Protein AF-A0A3B9KCU4-F1 (afdb_monomer_lite)

Secondary structure (DSSP, 8-state):
--------------THHHHHHHHHHHHTT-HHHHHHHHHHHHHHHHHHHHHH-TTS---HHHHHHHHHHHHHHHHHHHHHHHHHHHHHHTT--PPPPP--------PPP-PPPPPPPPPPPPPP--SS-HHHHHHHHHHHHHTT-HHHHHHTB-HHHHHHHHHS---TT-EEEEEEEEEE--TT-SEEEEEEEEE-TTS------EEEEEEEEEETTEEEEEEEEEEETTEEE----EEP-

Structure (mmCIF, N/CA/C/O backbone):
data_AF-A0A3B9KCU4-F1
#
_entry.id   AF-A0A3B9KCU4-F1
#
loop_
_atom_site.group_PDB
_atom_site.id
_atom_site.type_symbol
_atom_site.label_atom_id
_atom_site.label_alt_id
_atom_site.label_comp_id
_atom_site.label_asym_id
_atom_site.label_entity_id
_atom_site.label_seq_id
_atom_site.pdbx_PDB_ins_code
_atom_site.Cartn_x
_atom_site.Cartn_y
_atom_site.Cartn_z
_atom_site.occupancy
_atom_site.B_iso_or_equiv
_atom_site.auth_seq_id
_atom_site.auth_comp_id
_atom_site.auth_asym_id
_atom_site.auth_atom_id
_atom_site.pdbx_PDB_model_num
ATOM 1 N N . MET A 1 1 ? -9.823 24.324 -51.927 1.00 44.50 1 MET A N 1
ATOM 2 C CA . MET A 1 1 ? -8.388 24.247 -52.288 1.00 44.50 1 MET A CA 1
ATOM 3 C C . MET A 1 1 ? -7.611 24.812 -51.108 1.00 44.50 1 MET A C 1
ATOM 5 O O . MET A 1 1 ? -7.794 25.982 -50.834 1.00 44.50 1 MET A O 1
ATOM 9 N N . ALA A 1 2 ? -6.817 24.097 -50.319 1.00 42.91 2 ALA A N 1
ATOM 10 C CA . ALA A 1 2 ? -6.357 22.716 -50.329 1.00 42.91 2 ALA A CA 1
ATOM 11 C C . ALA A 1 2 ? -6.005 22.343 -48.870 1.00 42.91 2 ALA A C 1
ATOM 13 O O . ALA A 1 2 ? -5.354 23.137 -48.191 1.00 42.91 2 ALA A O 1
ATOM 14 N N . ASP A 1 3 ? -6.431 21.165 -48.412 1.00 41.59 3 ASP A N 1
ATOM 15 C CA . ASP A 1 3 ? -6.068 20.594 -47.110 1.00 41.59 3 ASP A CA 1
ATOM 16 C C . ASP A 1 3 ? -4.667 19.981 -47.168 1.00 41.59 3 ASP A C 1
ATOM 18 O O . ASP A 1 3 ? -4.339 19.228 -48.088 1.00 41.59 3 ASP A O 1
ATOM 22 N N . ARG A 1 4 ? -3.829 20.303 -46.180 1.00 53.22 4 ARG A N 1
ATOM 23 C CA . ARG A 1 4 ? -2.451 19.813 -46.071 1.00 53.22 4 ARG A CA 1
ATOM 24 C C . ARG A 1 4 ? -2.345 18.900 -44.845 1.00 53.22 4 ARG A C 1
ATOM 26 O O . ARG A 1 4 ? -2.084 19.356 -43.737 1.00 53.22 4 ARG A O 1
ATOM 33 N N . HIS A 1 5 ? -2.567 17.604 -45.058 1.00 47.88 5 HIS A N 1
ATOM 34 C CA . HIS A 1 5 ? -2.323 16.551 -44.071 1.00 47.88 5 HIS A CA 1
ATOM 35 C C . HIS A 1 5 ? -0.812 16.343 -43.871 1.00 47.88 5 HIS A C 1
ATOM 37 O O . HIS A 1 5 ? -0.105 15.962 -44.802 1.00 47.88 5 HIS A O 1
ATOM 43 N N . TYR A 1 6 ? -0.319 16.553 -42.648 1.00 44.09 6 TYR A N 1
ATOM 44 C CA . TYR A 1 6 ? 1.004 16.100 -42.216 1.00 44.09 6 TYR A CA 1
ATOM 45 C C . TYR A 1 6 ? 0.876 14.703 -41.604 1.00 44.09 6 TYR A C 1
ATOM 47 O O . TYR A 1 6 ? 0.330 14.537 -40.517 1.00 44.09 6 TYR A O 1
ATOM 55 N N . SER A 1 7 ? 1.379 13.701 -42.321 1.00 46.09 7 SER A N 1
ATOM 56 C CA . SER A 1 7 ? 1.507 12.326 -41.844 1.00 46.09 7 SER A CA 1
ATOM 57 C C . SER A 1 7 ? 2.930 12.125 -41.324 1.00 46.09 7 SER A C 1
ATOM 59 O O . SER A 1 7 ? 3.874 12.018 -42.106 1.00 46.09 7 SER A O 1
ATOM 61 N N . THR A 1 8 ? 3.115 12.118 -40.004 1.00 41.69 8 THR A N 1
ATOM 62 C CA . THR A 1 8 ? 4.390 11.750 -39.377 1.00 41.69 8 THR A CA 1
ATOM 63 C C . THR A 1 8 ? 4.499 10.229 -39.333 1.00 41.69 8 THR A C 1
ATOM 65 O O . THR A 1 8 ? 4.029 9.588 -38.396 1.00 41.69 8 THR A O 1
ATOM 68 N N . GLY A 1 9 ? 5.102 9.650 -40.371 1.00 39.78 9 GLY A N 1
ATOM 69 C CA . GLY A 1 9 ? 5.537 8.256 -40.370 1.00 39.78 9 GLY A CA 1
ATOM 70 C C . GLY A 1 9 ? 6.714 8.074 -39.413 1.00 39.78 9 GLY A C 1
ATOM 71 O O . GLY A 1 9 ? 7.804 8.589 -39.659 1.00 39.78 9 GLY A O 1
ATOM 72 N N . PHE A 1 10 ? 6.488 7.365 -38.309 1.00 39.91 10 PHE A N 1
ATOM 73 C CA . PHE A 1 10 ? 7.543 6.903 -37.414 1.00 39.91 10 PHE A CA 1
ATOM 74 C C . PHE A 1 10 ? 8.077 5.575 -37.962 1.00 39.91 10 PHE A C 1
ATOM 76 O O . PHE A 1 10 ? 7.439 4.531 -37.845 1.00 39.91 10 PHE A O 1
ATOM 83 N N . ASP A 1 11 ? 9.224 5.641 -38.631 1.00 39.97 11 ASP A N 1
ATOM 84 C CA . ASP A 1 11 ? 9.851 4.517 -39.322 1.00 39.97 11 ASP A CA 1
ATOM 85 C C . ASP A 1 11 ? 10.589 3.610 -38.312 1.00 39.97 11 ASP A C 1
ATOM 87 O O . ASP A 1 11 ? 11.723 3.878 -37.898 1.00 39.97 11 ASP A O 1
ATOM 91 N N . ILE A 1 12 ? 9.923 2.543 -37.851 1.00 48.59 12 ILE A N 1
ATOM 92 C CA . ILE A 1 12 ? 10.492 1.500 -36.974 1.00 48.59 12 ILE A CA 1
ATOM 93 C C . ILE A 1 12 ? 11.173 0.439 -37.850 1.00 48.59 12 ILE A C 1
ATOM 95 O O . ILE A 1 12 ? 10.788 -0.724 -37.880 1.00 48.59 12 ILE A O 1
ATOM 99 N N . SER A 1 13 ? 12.200 0.839 -38.597 1.00 42.84 13 SER A N 1
ATOM 100 C CA . SER A 1 13 ? 13.036 -0.100 -39.351 1.00 42.84 13 SER A CA 1
ATOM 101 C C . SER A 1 13 ? 14.491 0.360 -39.360 1.00 42.84 13 SER A C 1
ATOM 103 O O . SER A 1 13 ? 15.090 0.681 -40.382 1.00 42.84 13 SER A O 1
ATOM 105 N N . LYS A 1 14 ? 15.098 0.417 -38.169 1.00 45.88 14 LYS A N 1
ATOM 106 C CA . LYS A 1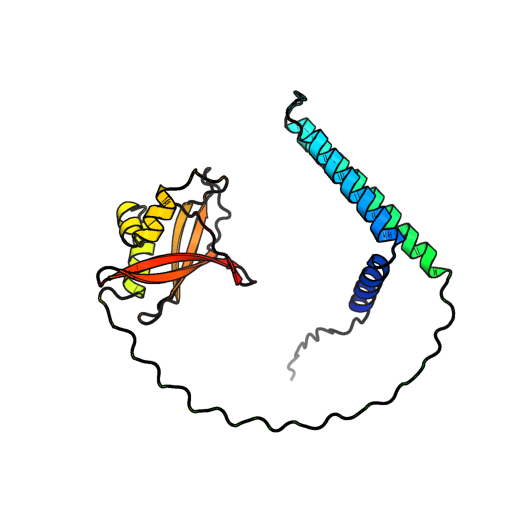 14 ? 16.562 0.405 -38.045 1.00 45.88 14 LYS A CA 1
ATOM 107 C C . LYS A 1 14 ? 17.005 -0.964 -37.521 1.00 45.88 14 LYS A C 1
ATOM 109 O O . LYS A 1 14 ? 17.026 -1.154 -36.303 1.00 45.88 14 LYS A O 1
ATOM 114 N N . PRO A 1 15 ? 17.419 -1.899 -38.397 1.00 51.44 15 PRO A N 1
ATOM 115 C CA . PRO A 1 15 ? 17.883 -3.241 -38.016 1.00 51.44 15 PRO A CA 1
ATOM 116 C C . PRO A 1 15 ? 19.220 -3.271 -37.240 1.00 51.44 15 PRO A C 1
ATOM 118 O O . PRO A 1 15 ? 19.799 -4.331 -37.043 1.00 51.44 15 PRO A O 1
ATOM 121 N N . GLY A 1 16 ? 19.729 -2.132 -36.756 1.00 50.91 16 GLY A N 1
ATOM 122 C CA . GLY A 1 16 ? 21.023 -2.054 -36.067 1.00 50.91 16 GLY A CA 1
AT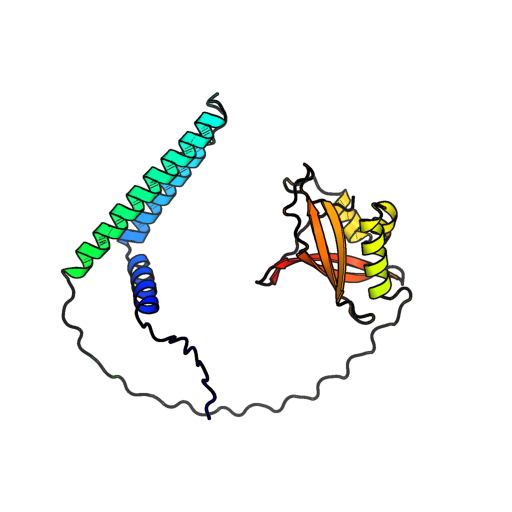OM 123 C C . GLY A 1 16 ? 20.999 -2.360 -34.564 1.00 50.91 16 GLY A C 1
ATOM 124 O O . GLY A 1 16 ? 22.029 -2.733 -34.010 1.00 50.91 16 GLY A O 1
ATOM 125 N N . LYS A 1 17 ? 19.855 -2.217 -33.874 1.00 54.12 17 LYS A N 1
ATOM 126 C CA . LYS A 1 17 ? 19.811 -2.379 -32.403 1.00 54.12 17 LYS A CA 1
ATOM 127 C C . LYS A 1 17 ? 19.798 -3.840 -31.946 1.00 54.12 17 LYS A C 1
ATOM 129 O O . LYS A 1 17 ? 20.449 -4.164 -30.960 1.00 54.12 17 LYS A O 1
ATOM 134 N N . TRP A 1 18 ? 19.118 -4.720 -32.678 1.00 54.62 18 TRP A N 1
ATOM 135 C CA . TRP A 1 18 ? 19.026 -6.142 -32.327 1.00 54.62 18 TRP A CA 1
ATOM 136 C C . TRP A 1 18 ? 20.341 -6.893 -32.558 1.00 54.62 18 TRP A C 1
ATOM 138 O O . TRP A 1 18 ? 20.702 -7.755 -31.763 1.00 54.62 18 TRP A O 1
ATOM 148 N N . VAL A 1 19 ? 21.107 -6.500 -33.581 1.00 60.22 19 VAL A N 1
ATOM 149 C CA . VAL A 1 19 ? 22.430 -7.079 -33.864 1.00 60.22 19 VAL A CA 1
ATOM 150 C C . VAL A 1 19 ? 23.424 -6.760 -32.744 1.00 60.22 19 VAL A C 1
ATOM 152 O O . VAL A 1 19 ? 24.177 -7.634 -32.328 1.00 60.22 19 VAL A O 1
ATOM 155 N N . LEU A 1 20 ? 23.387 -5.541 -32.194 1.00 57.53 20 LEU A N 1
ATOM 156 C CA . LEU A 1 20 ? 24.284 -5.140 -31.108 1.00 57.53 20 LEU A CA 1
ATOM 157 C C . LEU A 1 20 ? 24.018 -5.929 -29.816 1.00 57.53 20 LEU A C 1
ATOM 159 O O . LEU A 1 20 ? 24.956 -6.397 -29.180 1.00 57.53 20 LEU A O 1
ATOM 163 N N . VAL A 1 21 ? 2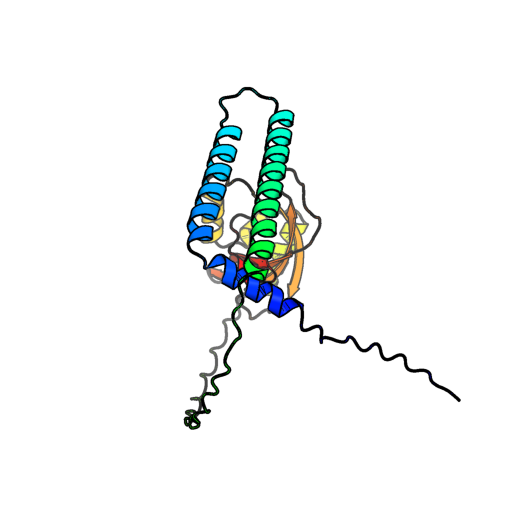2.744 -6.105 -29.446 1.00 67.38 21 VAL A N 1
ATOM 164 C CA . VAL A 1 21 ? 22.361 -6.859 -28.239 1.00 67.38 21 VAL A CA 1
ATOM 165 C C . VAL A 1 21 ? 22.775 -8.324 -28.360 1.00 67.38 21 VAL A C 1
ATOM 167 O O . VAL A 1 21 ? 23.300 -8.886 -27.403 1.00 67.38 21 VAL A O 1
ATOM 170 N N . ASN A 1 22 ? 22.616 -8.918 -29.545 1.00 64.88 22 ASN A N 1
ATOM 171 C CA . ASN A 1 22 ? 22.971 -10.317 -29.765 1.00 64.88 22 ASN A CA 1
ATOM 172 C C . ASN A 1 22 ? 24.492 -10.548 -29.712 1.00 64.88 22 ASN A C 1
ATOM 174 O O . ASN A 1 22 ? 24.944 -11.516 -29.114 1.00 64.88 22 ASN A O 1
ATOM 178 N N . ILE A 1 23 ? 25.295 -9.617 -30.245 1.00 62.50 23 ILE A N 1
ATOM 179 C CA . ILE A 1 23 ? 26.767 -9.680 -30.162 1.00 62.50 23 ILE A CA 1
ATOM 180 C C . ILE A 1 23 ? 27.250 -9.578 -28.707 1.00 62.50 23 ILE A C 1
ATOM 182 O O . ILE A 1 23 ? 28.178 -10.282 -28.315 1.00 62.50 23 ILE A O 1
ATOM 186 N N . ILE A 1 24 ? 26.612 -8.737 -27.887 1.00 58.50 24 ILE A N 1
ATOM 187 C CA . ILE A 1 24 ? 26.953 -8.605 -26.462 1.00 58.50 24 ILE A CA 1
ATOM 188 C C . ILE A 1 24 ? 26.614 -9.895 -25.705 1.00 58.50 24 ILE A C 1
ATOM 190 O O . ILE A 1 24 ? 27.411 -10.350 -24.885 1.00 58.50 24 ILE A O 1
ATOM 194 N N . LEU A 1 25 ? 25.457 -10.497 -25.994 1.00 64.69 25 LEU A N 1
ATOM 195 C CA . LEU A 1 25 ? 25.015 -11.729 -25.342 1.00 64.69 25 LEU A CA 1
ATOM 196 C C . LEU A 1 25 ? 25.920 -12.922 -25.689 1.00 64.69 25 LEU A C 1
ATOM 198 O O . LEU A 1 25 ? 26.262 -13.708 -24.808 1.00 64.69 25 LEU A O 1
ATOM 202 N N . GLU A 1 26 ? 26.358 -13.021 -26.947 1.00 62.81 26 GLU A N 1
ATOM 203 C CA . GLU A 1 26 ? 27.266 -14.081 -27.398 1.00 62.81 26 GLU A CA 1
ATOM 204 C C . GLU A 1 26 ? 28.673 -13.909 -26.799 1.00 62.81 26 GLU A C 1
ATOM 206 O O . GLU A 1 26 ? 29.292 -14.877 -26.363 1.00 62.81 26 GLU A O 1
ATOM 211 N N . SER A 1 27 ? 29.154 -12.665 -26.680 1.00 55.62 27 SER A N 1
ATOM 212 C CA . SER A 1 27 ? 30.468 -12.363 -26.097 1.00 55.62 27 SER A CA 1
ATOM 213 C C . SER A 1 27 ? 30.536 -12.631 -24.584 1.00 55.62 27 SER A C 1
ATOM 215 O O . SER A 1 27 ? 31.616 -12.882 -24.056 1.00 55.62 27 SER A O 1
ATOM 217 N N . LEU A 1 28 ? 29.394 -12.619 -23.885 1.00 58.47 28 LEU A N 1
ATOM 218 C CA . LEU A 1 28 ? 29.280 -12.973 -22.461 1.00 58.47 28 LEU A CA 1
ATOM 219 C C . LEU A 1 28 ? 29.357 -14.486 -22.204 1.00 58.47 28 LEU A C 1
ATOM 221 O O . LEU A 1 28 ? 29.526 -14.911 -21.058 1.00 58.47 28 LEU A O 1
ATOM 225 N N . ARG A 1 29 ? 29.229 -15.304 -23.254 1.00 63.28 29 ARG A N 1
ATOM 226 C CA . ARG A 1 29 ? 29.293 -16.767 -23.169 1.00 63.28 29 ARG A CA 1
ATOM 227 C C . ARG A 1 29 ? 30.723 -17.309 -23.249 1.00 63.28 29 ARG A C 1
ATOM 229 O O . ARG A 1 29 ? 30.934 -18.494 -22.998 1.00 63.28 29 ARG A O 1
ATOM 236 N N . ASP A 1 30 ? 31.692 -16.457 -23.575 1.00 67.19 30 ASP A N 1
ATOM 237 C CA . ASP A 1 30 ? 33.093 -16.843 -23.701 1.00 67.19 30 ASP A CA 1
ATOM 238 C C . ASP A 1 30 ? 33.690 -17.168 -22.310 1.00 67.19 30 ASP A C 1
ATOM 240 O O . ASP A 1 30 ? 33.613 -16.335 -21.396 1.00 67.19 30 ASP A O 1
ATOM 244 N N . PRO A 1 31 ? 34.289 -18.355 -22.094 1.00 67.19 31 PRO A N 1
ATOM 245 C CA . PRO A 1 31 ? 34.840 -18.757 -20.793 1.00 67.19 31 PRO A CA 1
ATOM 246 C C . PRO A 1 31 ? 35.904 -17.789 -20.253 1.00 67.19 31 PRO A C 1
ATOM 248 O O . PRO A 1 31 ? 36.052 -17.643 -19.038 1.00 67.19 31 PRO A O 1
ATOM 251 N N . ILE A 1 32 ? 36.603 -17.069 -21.136 1.00 67.88 32 ILE A N 1
ATOM 252 C CA . ILE A 1 32 ? 37.584 -16.040 -20.760 1.00 67.88 32 ILE A CA 1
ATOM 253 C C . ILE A 1 32 ? 36.896 -14.865 -20.040 1.00 67.88 32 ILE A C 1
ATOM 255 O O . ILE A 1 32 ? 37.421 -14.344 -19.052 1.00 67.88 32 ILE A O 1
ATOM 259 N N . TRP A 1 33 ? 35.688 -14.489 -20.473 1.00 62.75 33 TRP A N 1
ATOM 260 C CA . TRP A 1 33 ? 34.892 -13.426 -19.854 1.00 62.75 33 TRP A CA 1
ATOM 261 C C . TRP A 1 33 ? 34.222 -13.858 -18.553 1.00 62.75 33 TRP A C 1
ATOM 263 O O . TRP A 1 33 ? 34.099 -13.040 -17.641 1.00 62.75 33 TRP A O 1
ATOM 273 N N . GLN A 1 34 ? 33.852 -15.132 -18.415 1.00 64.50 34 GLN A N 1
ATOM 274 C CA . GLN A 1 34 ? 33.302 -15.651 -17.159 1.00 64.50 34 GLN A CA 1
ATOM 275 C C . GLN A 1 34 ? 34.334 -15.608 -16.026 1.00 64.50 34 GLN A C 1
ATOM 277 O O . GLN A 1 34 ? 34.018 -15.181 -14.914 1.00 64.50 34 GLN A O 1
ATOM 282 N N . VAL A 1 35 ? 35.586 -15.976 -16.317 1.00 72.38 35 VAL A N 1
ATOM 283 C CA . VAL A 1 35 ? 36.667 -15.956 -15.322 1.00 72.38 35 VAL A CA 1
ATOM 284 C C . VAL A 1 35 ? 37.159 -14.526 -15.074 1.00 72.38 35 VAL A C 1
ATOM 286 O O . VAL A 1 35 ? 37.236 -14.096 -13.924 1.00 72.38 35 VAL A O 1
ATOM 289 N N . GLY A 1 36 ? 37.433 -13.751 -16.130 1.00 70.88 36 GLY A N 1
ATOM 290 C CA . GLY A 1 36 ? 37.927 -12.374 -16.002 1.00 70.88 36 GLY A CA 1
ATOM 291 C C . GLY A 1 36 ? 36.899 -11.410 -15.401 1.00 70.88 36 GLY A C 1
ATOM 292 O O . GLY A 1 36 ? 37.218 -10.638 -14.496 1.00 70.88 36 GLY A O 1
ATOM 293 N N . GLY A 1 37 ? 35.644 -11.493 -15.850 1.00 70.12 37 GLY A N 1
ATOM 294 C CA . GLY A 1 37 ? 34.533 -10.708 -15.313 1.00 70.12 37 GLY A CA 1
ATOM 295 C C . GLY A 1 37 ? 34.206 -11.082 -13.868 1.00 70.12 37 GLY A C 1
ATOM 296 O O . GLY A 1 37 ? 33.985 -10.194 -13.045 1.00 70.12 37 GLY A O 1
ATOM 297 N N . GLY A 1 38 ? 34.262 -12.377 -13.535 1.00 73.38 38 GLY A N 1
ATOM 298 C CA . GLY A 1 38 ? 34.089 -12.866 -12.169 1.00 73.38 38 GLY A CA 1
ATOM 299 C C . GLY A 1 38 ? 35.150 -12.320 -11.212 1.00 73.38 38 GLY A C 1
ATOM 300 O O . GLY A 1 38 ? 34.805 -11.774 -10.165 1.00 73.38 38 GLY A O 1
ATOM 301 N N . ILE A 1 39 ? 36.432 -12.384 -11.589 1.00 74.69 39 ILE A N 1
ATOM 302 C CA . ILE A 1 39 ? 37.540 -11.857 -10.774 1.00 74.69 39 ILE A CA 1
ATOM 303 C C . ILE A 1 39 ? 37.414 -10.339 -10.587 1.00 74.69 39 ILE A C 1
ATOM 305 O O . ILE A 1 39 ? 37.586 -9.843 -9.473 1.00 74.69 39 ILE A O 1
ATOM 309 N N . LEU A 1 40 ? 37.065 -9.594 -11.642 1.00 75.31 40 LEU A N 1
ATOM 310 C CA . LEU A 1 40 ? 36.898 -8.140 -11.569 1.00 75.31 40 LEU A CA 1
ATOM 311 C C . LEU A 1 40 ? 35.714 -7.739 -10.671 1.00 75.31 40 LEU A C 1
ATOM 313 O O . LEU A 1 40 ? 35.833 -6.821 -9.853 1.00 75.31 40 LEU A O 1
ATOM 317 N N . ALA A 1 41 ? 34.586 -8.446 -10.780 1.00 74.25 41 ALA A N 1
ATOM 318 C CA . ALA A 1 41 ? 33.421 -8.237 -9.925 1.00 74.25 41 ALA A CA 1
ATOM 319 C C . ALA A 1 41 ? 33.742 -8.549 -8.455 1.00 74.25 41 ALA A C 1
ATOM 321 O O . ALA A 1 41 ? 33.412 -7.759 -7.568 1.00 74.25 41 ALA A O 1
ATOM 322 N N . LEU A 1 42 ? 34.450 -9.654 -8.201 1.00 73.81 42 LEU A N 1
ATOM 323 C CA . LEU A 1 42 ? 34.841 -10.073 -6.857 1.00 73.81 42 LEU A CA 1
ATOM 324 C C . LEU A 1 42 ? 35.823 -9.078 -6.221 1.00 73.81 42 LEU A C 1
ATOM 326 O O . LEU A 1 42 ? 35.626 -8.668 -5.079 1.00 73.81 42 LEU A O 1
ATOM 330 N N . ALA A 1 43 ? 36.825 -8.615 -6.973 1.00 75.50 43 ALA A N 1
ATOM 331 C CA . ALA A 1 43 ? 37.768 -7.594 -6.519 1.00 75.50 43 ALA A CA 1
ATOM 332 C C . ALA A 1 43 ? 37.061 -6.268 -6.186 1.00 75.50 43 ALA A C 1
ATOM 334 O O . ALA A 1 43 ? 37.343 -5.651 -5.158 1.00 75.50 43 ALA A O 1
ATOM 335 N N . THR A 1 44 ? 36.089 -5.860 -7.009 1.00 75.88 44 THR A N 1
ATOM 336 C CA . THR A 1 44 ? 35.283 -4.652 -6.768 1.00 75.88 44 THR A CA 1
ATOM 337 C C . THR A 1 44 ? 34.432 -4.792 -5.503 1.00 75.88 44 THR A C 1
ATOM 339 O O . THR A 1 44 ? 34.362 -3.862 -4.699 1.00 75.88 44 THR A O 1
ATOM 342 N N . LEU A 1 45 ? 33.821 -5.962 -5.288 1.00 75.12 45 LEU A N 1
ATOM 343 C CA . LEU A 1 45 ? 33.011 -6.252 -4.105 1.00 75.12 45 LEU A CA 1
ATOM 344 C C . LEU A 1 45 ? 33.851 -6.243 -2.822 1.00 75.12 45 LEU A C 1
ATOM 346 O O . LEU A 1 45 ? 33.479 -5.580 -1.855 1.00 75.12 45 LEU A O 1
ATOM 350 N N . VAL A 1 46 ? 35.004 -6.919 -2.822 1.00 75.31 46 VAL A N 1
ATOM 351 C CA . VAL A 1 46 ? 35.937 -6.941 -1.681 1.00 75.31 46 VAL A CA 1
ATOM 352 C C . VAL A 1 46 ? 36.405 -5.527 -1.339 1.00 75.31 46 VAL A C 1
ATOM 354 O O . VAL A 1 46 ? 36.430 -5.144 -0.171 1.00 75.31 46 VAL A O 1
ATOM 357 N N . LEU A 1 47 ? 36.701 -4.710 -2.349 1.00 69.44 47 LEU A N 1
ATOM 358 C CA . LEU A 1 47 ? 37.156 -3.337 -2.154 1.00 69.44 47 LEU A CA 1
ATOM 359 C C . LEU A 1 47 ? 36.036 -2.410 -1.644 1.00 69.44 47 LEU A C 1
ATOM 361 O O . LEU A 1 47 ? 36.281 -1.555 -0.792 1.00 69.44 47 LEU A O 1
ATOM 365 N N . LEU A 1 48 ? 34.792 -2.611 -2.093 1.00 71.25 48 LEU A N 1
ATOM 366 C CA . LEU A 1 48 ? 33.609 -1.928 -1.552 1.00 71.25 48 LEU A CA 1
ATOM 367 C C . LEU A 1 48 ? 33.351 -2.293 -0.084 1.00 71.25 48 LEU A C 1
ATOM 369 O O . LEU A 1 48 ? 33.015 -1.410 0.709 1.00 71.25 48 LEU A O 1
ATOM 373 N N . LEU A 1 49 ? 33.522 -3.566 0.283 1.00 71.50 49 LEU A N 1
ATOM 374 C CA . LEU A 1 49 ? 33.392 -4.034 1.664 1.00 71.50 49 LEU A CA 1
ATOM 375 C C . LEU A 1 49 ? 34.505 -3.463 2.552 1.00 71.50 49 LEU A C 1
ATOM 377 O O . LEU A 1 49 ? 34.211 -2.952 3.631 1.00 71.50 49 LEU A O 1
ATOM 381 N N . ALA A 1 50 ? 35.752 -3.442 2.072 1.00 65.88 50 ALA A N 1
ATOM 382 C CA . ALA A 1 50 ? 36.881 -2.845 2.786 1.00 65.88 50 ALA A CA 1
ATOM 383 C C . ALA A 1 50 ? 36.683 -1.338 3.040 1.00 65.88 50 ALA A C 1
ATOM 385 O O . ALA A 1 50 ? 36.920 -0.858 4.146 1.00 65.88 50 ALA A O 1
ATOM 386 N N . LEU A 1 51 ? 36.167 -0.589 2.056 1.00 61.53 51 LEU A N 1
ATOM 387 C CA . LEU A 1 51 ? 35.840 0.837 2.211 1.00 61.53 51 LEU A CA 1
ATOM 388 C C . LEU A 1 51 ? 34.675 1.107 3.169 1.00 61.53 51 LEU A C 1
ATOM 390 O O . LEU A 1 51 ? 34.597 2.185 3.766 1.00 61.53 51 LEU A O 1
ATOM 394 N N . ARG A 1 52 ? 33.732 0.165 3.265 1.00 64.75 52 ARG A N 1
ATOM 395 C CA . ARG A 1 52 ? 32.602 0.244 4.195 1.00 64.75 52 ARG A CA 1
ATOM 396 C C . ARG A 1 52 ? 32.945 -0.252 5.592 1.00 64.75 52 ARG A C 1
ATOM 398 O O . ARG A 1 52 ? 32.121 -0.050 6.483 1.00 64.75 52 ARG A O 1
ATOM 405 N N . SER A 1 53 ? 34.131 -0.827 5.800 1.00 65.75 53 SER A N 1
ATOM 406 C CA . SER A 1 53 ? 34.557 -1.236 7.132 1.00 65.75 53 SER A CA 1
ATOM 407 C C . SER A 1 53 ? 34.555 -0.018 8.077 1.00 65.75 53 SER A C 1
ATOM 409 O O . SER A 1 53 ? 35.148 1.026 7.764 1.00 65.75 53 SER A O 1
ATOM 411 N N . PRO A 1 54 ? 33.837 -0.092 9.209 1.00 54.19 54 PRO A N 1
ATOM 412 C CA . PRO A 1 54 ? 33.668 1.024 10.136 1.00 54.19 54 PRO A CA 1
ATOM 413 C C . PRO A 1 54 ? 34.949 1.383 10.903 1.00 54.19 54 PRO A C 1
ATOM 415 O O . PRO A 1 54 ? 34.986 2.433 11.538 1.00 54.19 54 PRO A O 1
ATOM 418 N N . GLU A 1 55 ? 36.007 0.576 10.803 1.00 56.34 55 GLU A N 1
ATOM 419 C CA . GLU A 1 55 ? 37.214 0.705 11.632 1.00 56.34 55 GLU A CA 1
ATOM 420 C C . GLU A 1 55 ? 38.144 1.860 11.245 1.00 56.34 55 GLU A C 1
ATOM 422 O O . GLU A 1 55 ? 38.995 2.266 12.032 1.00 56.34 55 GLU A O 1
ATOM 427 N N . VAL A 1 56 ? 37.968 2.458 10.065 1.00 58.69 56 VAL A N 1
ATOM 428 C CA . VAL A 1 56 ? 38.762 3.624 9.668 1.00 58.69 56 VAL A CA 1
ATOM 429 C C . VAL A 1 56 ? 37.937 4.879 9.946 1.00 58.69 56 VAL A C 1
ATOM 431 O O . VAL A 1 56 ? 36.937 5.143 9.262 1.00 58.69 56 VAL A O 1
ATOM 434 N N . GLY A 1 57 ? 38.344 5.641 10.966 1.00 65.25 57 GLY A N 1
ATOM 435 C CA . GLY A 1 57 ? 37.750 6.906 11.428 1.00 65.25 57 GLY A CA 1
ATOM 436 C C . GLY A 1 57 ? 37.862 8.054 10.418 1.00 65.25 57 GLY A C 1
ATOM 437 O O . GLY A 1 57 ? 38.360 9.133 10.721 1.00 65.25 57 GLY A O 1
ATOM 438 N N . VAL A 1 58 ? 37.440 7.817 9.179 1.00 71.81 58 VAL A N 1
ATOM 439 C CA . VAL A 1 58 ? 37.463 8.778 8.081 1.00 71.81 58 VAL A CA 1
ATOM 440 C C . VAL A 1 58 ? 36.114 9.485 8.001 1.00 71.81 58 VAL A C 1
ATOM 442 O O . VAL A 1 58 ? 35.065 8.846 8.108 1.00 71.81 58 VAL A O 1
ATOM 445 N N . SER A 1 59 ? 36.130 10.797 7.756 1.00 81.06 59 SER A N 1
ATOM 446 C CA . SER A 1 59 ? 34.914 11.592 7.583 1.00 81.06 59 SER A CA 1
ATOM 447 C C . SER A 1 59 ? 33.996 11.025 6.488 1.00 81.06 59 SER A C 1
ATOM 449 O O . SER A 1 59 ? 34.447 10.555 5.437 1.00 81.06 59 SER A O 1
ATOM 451 N N . VAL A 1 60 ? 32.680 11.107 6.721 1.00 78.50 60 VAL A N 1
ATOM 452 C CA . VAL A 1 60 ? 31.621 10.594 5.826 1.00 78.50 60 VAL A CA 1
ATOM 453 C C . VAL A 1 60 ? 31.780 11.117 4.392 1.00 78.50 60 VAL A C 1
ATOM 455 O O . VAL A 1 60 ? 31.583 10.382 3.423 1.00 78.50 60 VAL A O 1
ATOM 458 N N . TYR A 1 61 ? 32.215 12.371 4.247 1.00 77.62 61 TYR A N 1
ATOM 459 C CA . TYR A 1 61 ? 32.476 12.994 2.952 1.00 77.62 61 TYR A CA 1
ATOM 460 C C . TYR A 1 61 ? 33.596 12.290 2.169 1.00 77.62 61 TYR A C 1
ATOM 462 O O . TYR A 1 61 ? 33.425 11.967 0.993 1.00 77.62 61 TYR A O 1
ATOM 470 N N . ARG A 1 62 ? 34.724 11.986 2.824 1.00 73.88 62 ARG A N 1
ATOM 471 C CA . ARG A 1 62 ? 35.871 11.329 2.184 1.00 73.88 62 ARG A CA 1
ATOM 472 C C . ARG A 1 62 ? 35.561 9.860 1.853 1.00 73.88 62 ARG A C 1
ATOM 474 O O . ARG A 1 62 ? 35.997 9.390 0.805 1.00 73.88 62 ARG A O 1
ATOM 481 N N . LYS A 1 63 ? 34.721 9.175 2.648 1.00 74.75 63 LYS A N 1
ATOM 482 C CA . LYS A 1 63 ? 34.185 7.839 2.303 1.00 74.75 63 LYS A CA 1
ATOM 483 C C . LYS A 1 63 ? 33.339 7.885 1.025 1.00 74.75 63 LYS A C 1
ATOM 485 O O . LYS A 1 63 ? 33.576 7.107 0.105 1.00 74.75 63 LYS A O 1
ATOM 490 N N . ARG A 1 64 ? 32.419 8.853 0.914 1.00 79.38 64 ARG A N 1
ATOM 491 C CA . ARG A 1 64 ? 31.559 9.026 -0.274 1.00 79.38 64 ARG A CA 1
ATOM 492 C C . ARG A 1 64 ? 32.361 9.355 -1.536 1.00 79.38 64 ARG A C 1
ATOM 494 O O . ARG A 1 64 ? 32.065 8.820 -2.603 1.00 79.38 64 ARG A O 1
ATOM 501 N N . LEU A 1 65 ? 33.370 10.220 -1.415 1.00 81.69 65 LEU A N 1
ATOM 502 C CA . LEU A 1 65 ? 34.260 10.573 -2.522 1.00 81.69 65 LEU A CA 1
ATOM 503 C C . LEU A 1 65 ? 35.107 9.370 -2.968 1.00 81.69 65 LEU A C 1
ATOM 505 O O . LEU A 1 65 ? 35.202 9.114 -4.165 1.00 81.69 65 LEU A O 1
ATOM 509 N N . GLY A 1 66 ? 35.636 8.591 -2.019 1.00 78.31 66 GLY A N 1
ATOM 510 C CA . GLY A 1 66 ? 36.403 7.374 -2.297 1.00 78.31 66 GLY A CA 1
ATOM 511 C C . GLY A 1 66 ? 35.589 6.324 -3.050 1.00 78.31 66 GLY A C 1
ATOM 512 O O . GLY A 1 66 ? 36.049 5.795 -4.057 1.00 78.31 66 GLY A O 1
ATOM 513 N N . THR A 1 67 ? 34.341 6.085 -2.631 1.00 78.06 67 THR A N 1
ATOM 514 C CA . THR A 1 67 ? 33.433 5.159 -3.327 1.00 78.06 67 THR A CA 1
ATOM 515 C C . THR A 1 67 ? 33.147 5.609 -4.758 1.00 78.06 67 THR A C 1
ATOM 517 O O . THR A 1 67 ? 33.185 4.794 -5.676 1.00 78.06 67 THR A O 1
ATOM 520 N N . ARG A 1 68 ? 32.889 6.906 -4.972 1.00 78.00 68 ARG A N 1
ATOM 521 C CA . ARG A 1 68 ? 32.646 7.449 -6.319 1.00 78.00 68 ARG A CA 1
ATOM 522 C C . ARG A 1 68 ? 33.874 7.332 -7.216 1.00 78.00 68 ARG A C 1
ATOM 524 O O . ARG A 1 68 ? 33.732 6.951 -8.372 1.00 78.00 68 ARG A O 1
ATOM 531 N N . PHE A 1 69 ? 35.058 7.628 -6.682 1.00 77.56 69 PHE A N 1
ATOM 532 C CA . PHE A 1 69 ? 36.309 7.501 -7.422 1.00 77.56 69 PHE A CA 1
ATOM 533 C C . PHE A 1 69 ? 36.566 6.047 -7.835 1.00 77.56 69 PHE A C 1
ATOM 535 O O . PHE A 1 69 ? 36.842 5.777 -8.999 1.00 77.56 69 PHE A O 1
ATOM 542 N N . LEU A 1 70 ? 36.383 5.099 -6.912 1.00 77.00 70 LEU A N 1
ATOM 543 C CA . LEU A 1 70 ? 36.585 3.676 -7.180 1.00 77.00 70 LEU A CA 1
ATOM 544 C C . LEU A 1 70 ? 35.592 3.093 -8.184 1.00 77.00 70 LEU A C 1
ATOM 546 O O . LEU A 1 70 ? 36.001 2.351 -9.073 1.00 77.00 70 LEU A O 1
ATOM 550 N N . LEU A 1 71 ? 34.317 3.480 -8.103 1.00 77.75 71 LEU A N 1
ATOM 551 C CA . LEU A 1 71 ? 33.332 3.125 -9.126 1.00 77.75 71 LEU A CA 1
ATOM 552 C C . LEU A 1 71 ? 33.711 3.698 -10.496 1.00 77.75 71 LEU A C 1
ATOM 554 O O . LEU A 1 71 ? 33.603 2.996 -11.497 1.00 77.75 71 LEU A O 1
ATOM 558 N N . GLY A 1 72 ? 34.192 4.944 -10.543 1.00 80.44 72 GLY A N 1
ATOM 559 C CA . GLY A 1 72 ? 34.650 5.575 -11.780 1.00 80.44 72 GLY A CA 1
ATOM 560 C C . GLY A 1 72 ? 35.837 4.844 -12.412 1.00 80.44 72 GLY A C 1
ATOM 561 O O . GLY A 1 72 ? 35.810 4.545 -13.606 1.00 80.44 72 GLY A O 1
ATOM 562 N N . VAL A 1 73 ? 36.851 4.499 -11.614 1.00 80.31 73 VAL A N 1
ATOM 563 C CA . VAL A 1 73 ? 38.021 3.736 -12.081 1.00 80.31 73 VAL A CA 1
ATOM 564 C C . VAL A 1 73 ? 37.611 2.338 -12.552 1.00 80.31 73 VAL A C 1
ATOM 566 O O . VAL A 1 73 ? 38.006 1.932 -13.644 1.00 80.31 73 VAL A O 1
ATOM 569 N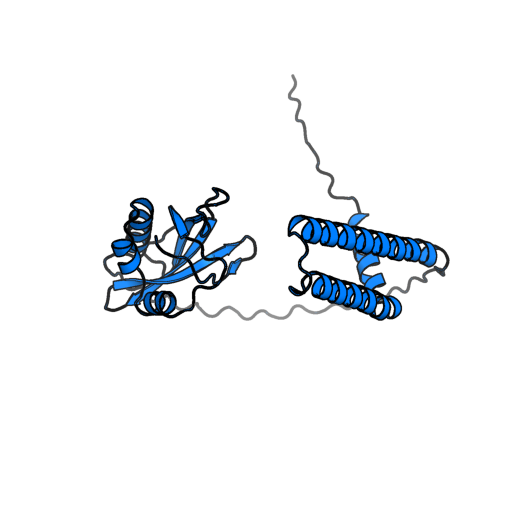 N . GLY A 1 74 ? 36.773 1.632 -11.786 1.00 78.31 74 GLY A N 1
ATOM 570 C CA . GLY A 1 74 ? 36.277 0.302 -12.152 1.00 78.31 74 GLY A CA 1
ATOM 571 C C . GLY A 1 74 ? 35.480 0.304 -13.457 1.00 78.31 74 GLY A C 1
ATOM 572 O O . GLY A 1 74 ? 35.738 -0.514 -14.339 1.00 78.31 74 GLY A O 1
ATOM 573 N N . LEU A 1 75 ? 34.572 1.271 -13.627 1.00 78.94 75 LEU A N 1
ATOM 574 C CA . LEU A 1 75 ? 33.801 1.438 -14.861 1.00 78.94 75 LEU A CA 1
ATOM 575 C C . LEU A 1 75 ? 34.709 1.751 -16.057 1.00 78.94 75 LEU A C 1
ATOM 577 O O . LEU A 1 75 ? 34.538 1.176 -17.128 1.00 78.94 75 LEU A O 1
ATOM 581 N N . THR A 1 76 ? 35.699 2.628 -15.874 1.00 79.50 76 THR A N 1
ATOM 582 C CA . THR A 1 76 ? 36.644 2.993 -16.941 1.00 79.50 76 THR A CA 1
ATOM 583 C C . THR A 1 76 ? 37.463 1.783 -17.387 1.00 79.50 76 THR A C 1
ATOM 585 O O . THR A 1 76 ? 37.596 1.536 -18.584 1.00 79.50 76 THR A O 1
ATOM 588 N N . LEU A 1 77 ? 37.963 0.986 -16.439 1.00 77.81 77 LEU A N 1
ATOM 589 C CA . LEU A 1 77 ? 38.719 -0.228 -16.741 1.00 77.81 77 LEU A CA 1
ATOM 590 C C . LEU A 1 77 ? 37.852 -1.266 -17.469 1.00 77.81 77 LEU A C 1
ATOM 592 O O . LEU A 1 77 ? 38.291 -1.850 -18.455 1.00 77.81 77 LEU A O 1
ATOM 596 N N . PHE A 1 78 ? 36.601 -1.446 -17.036 1.00 75.38 78 PHE A N 1
ATOM 597 C CA . PHE A 1 78 ? 35.642 -2.329 -17.701 1.00 75.38 78 PHE A CA 1
ATOM 598 C C . PHE A 1 78 ? 35.361 -1.902 -19.151 1.00 75.38 78 PHE A C 1
ATOM 600 O O . PHE A 1 78 ? 35.333 -2.738 -20.058 1.00 75.38 78 PHE A O 1
ATOM 607 N N . LEU A 1 79 ? 35.204 -0.599 -19.398 1.00 78.88 79 LEU A N 1
ATOM 608 C CA . LEU A 1 79 ? 35.000 -0.056 -20.744 1.00 78.88 79 LEU A CA 1
ATOM 609 C C . LEU A 1 79 ? 36.236 -0.232 -21.638 1.00 78.88 79 LEU A C 1
ATOM 611 O O . LEU A 1 79 ? 36.097 -0.568 -22.811 1.00 78.88 79 LEU A O 1
ATOM 615 N N . LEU A 1 80 ? 37.445 -0.064 -21.094 1.00 77.75 80 LEU A N 1
ATOM 616 C CA . LEU A 1 80 ? 38.686 -0.302 -21.840 1.00 77.75 80 LEU A CA 1
ATOM 617 C C . LEU A 1 80 ? 38.858 -1.781 -22.211 1.00 77.75 80 LEU A C 1
ATOM 619 O O . LEU A 1 80 ? 39.207 -2.092 -23.350 1.00 77.75 80 LEU A O 1
ATOM 623 N N . LEU A 1 81 ? 38.566 -2.694 -21.280 1.00 74.62 81 LEU A N 1
ATOM 624 C CA . LEU A 1 81 ? 38.646 -4.137 -21.522 1.00 74.62 81 LEU A CA 1
ATOM 625 C C . LEU A 1 81 ? 37.596 -4.605 -22.541 1.00 74.62 81 LEU A C 1
ATOM 627 O O . LEU A 1 81 ? 37.918 -5.363 -23.453 1.00 74.62 81 LEU A O 1
ATOM 631 N N . SER A 1 82 ? 36.358 -4.115 -22.439 1.00 73.56 82 SER A N 1
ATOM 632 C CA . SER A 1 82 ? 35.295 -4.440 -23.403 1.00 73.56 82 SER A CA 1
ATOM 633 C C . SER A 1 82 ? 35.558 -3.843 -24.791 1.00 73.56 82 SER A C 1
ATOM 635 O O . SER A 1 82 ? 35.386 -4.534 -25.794 1.00 73.56 82 SER A O 1
ATOM 637 N N . GLY A 1 83 ? 36.059 -2.606 -24.871 1.00 73.62 83 GLY A N 1
ATOM 638 C CA . GLY A 1 83 ? 36.454 -1.977 -26.134 1.00 73.62 83 GLY A CA 1
ATOM 639 C C . GLY A 1 83 ? 37.613 -2.696 -26.837 1.00 73.62 83 GLY A C 1
ATOM 640 O O . GLY A 1 83 ? 37.593 -2.843 -28.060 1.00 73.62 83 GLY A O 1
ATOM 641 N N . GLY A 1 84 ? 38.587 -3.205 -26.075 1.00 66.50 84 GLY A N 1
ATOM 642 C CA . GLY A 1 84 ? 39.692 -4.003 -26.610 1.00 66.50 84 GLY A CA 1
ATOM 643 C C . GLY A 1 84 ? 39.216 -5.283 -27.302 1.00 66.50 84 GLY A C 1
ATOM 644 O O . GLY A 1 84 ? 39.649 -5.586 -28.411 1.00 66.50 84 GLY A O 1
ATOM 645 N N . VAL A 1 85 ? 38.265 -6.002 -26.707 1.00 63.19 85 VAL A N 1
ATOM 646 C CA . VAL A 1 85 ? 37.757 -7.270 -27.259 1.00 63.19 85 VAL A CA 1
ATOM 647 C C . VAL A 1 85 ? 36.997 -7.085 -28.576 1.00 63.19 85 VAL A C 1
ATOM 649 O O . VAL A 1 85 ? 37.155 -7.892 -29.494 1.00 63.19 85 VAL A O 1
ATOM 652 N N . VAL A 1 86 ? 36.255 -5.985 -28.734 1.00 62.16 86 VAL A N 1
ATOM 653 C CA . VAL A 1 86 ? 35.579 -5.661 -30.005 1.00 62.16 86 VAL A CA 1
ATOM 654 C C . VAL A 1 86 ? 36.586 -5.449 -31.144 1.00 62.16 86 VAL A C 1
ATOM 656 O O . VAL A 1 86 ? 36.316 -5.819 -32.288 1.00 62.16 86 VAL A O 1
ATOM 659 N N . LEU A 1 87 ? 37.768 -4.899 -30.843 1.00 60.41 87 LEU A N 1
ATOM 660 C CA . LEU A 1 87 ? 38.837 -4.718 -31.829 1.00 60.41 87 LEU A CA 1
ATOM 661 C C . LEU A 1 87 ? 39.498 -6.049 -32.221 1.00 60.41 87 LEU A C 1
ATOM 663 O O . LEU A 1 87 ? 39.811 -6.237 -33.396 1.00 60.41 87 LEU A O 1
ATOM 667 N N . PHE A 1 88 ? 39.648 -6.993 -31.286 1.00 57.75 88 PHE A N 1
ATOM 668 C CA . PHE A 1 88 ? 40.258 -8.301 -31.562 1.00 57.75 88 PHE A CA 1
ATOM 669 C C . PHE A 1 88 ? 39.341 -9.263 -32.339 1.00 57.75 88 PHE A C 1
ATOM 671 O O . PHE A 1 88 ? 39.826 -9.977 -33.216 1.00 57.75 88 PHE A O 1
ATOM 678 N N . HIS A 1 89 ? 38.019 -9.248 -32.122 1.00 51.53 89 HIS A N 1
ATOM 679 C CA . HIS A 1 89 ? 37.097 -10.104 -32.892 1.00 51.53 89 HIS A CA 1
ATOM 680 C C . HIS A 1 89 ? 36.915 -9.680 -34.358 1.00 51.53 89 HIS A C 1
ATOM 682 O O . HIS A 1 89 ? 36.484 -10.490 -35.177 1.00 51.53 89 HIS A O 1
ATOM 688 N N . ARG A 1 90 ? 37.279 -8.445 -34.731 1.00 49.50 90 ARG A N 1
ATOM 689 C CA . ARG A 1 90 ? 37.177 -7.973 -36.123 1.00 49.50 90 ARG A CA 1
ATOM 690 C C . ARG A 1 90 ? 38.253 -8.559 -37.050 1.00 49.50 90 ARG A C 1
ATOM 692 O O . ARG A 1 90 ? 38.091 -8.496 -38.263 1.00 49.50 90 ARG A O 1
ATOM 699 N N . ALA A 1 91 ? 39.329 -9.127 -36.504 1.00 50.19 91 ALA A N 1
ATOM 700 C CA . ALA A 1 91 ? 40.441 -9.660 -37.295 1.00 50.19 91 ALA A CA 1
ATOM 701 C C . ALA A 1 91 ? 40.285 -11.144 -37.691 1.00 50.19 91 ALA A C 1
ATOM 703 O O . ALA A 1 91 ? 40.977 -11.590 -38.600 1.00 50.19 91 ALA A O 1
ATOM 704 N N . ASN A 1 92 ? 39.376 -11.898 -37.056 1.00 49.72 92 ASN A N 1
ATOM 705 C CA . ASN A 1 92 ? 39.327 -13.366 -37.148 1.00 49.72 92 ASN A CA 1
ATOM 706 C C . ASN A 1 92 ? 37.951 -13.931 -37.557 1.00 49.72 92 ASN A C 1
ATOM 708 O O . ASN A 1 92 ? 37.504 -14.933 -37.001 1.00 49.72 92 ASN A O 1
ATOM 712 N N . THR A 1 93 ? 37.260 -13.334 -38.529 1.00 43.19 93 THR A N 1
ATOM 713 C CA . THR A 1 93 ? 36.050 -13.945 -39.111 1.00 43.19 93 THR A CA 1
ATOM 714 C C . THR A 1 93 ? 36.370 -14.702 -40.413 1.00 43.19 93 THR A C 1
ATOM 716 O O . THR A 1 93 ? 36.554 -14.073 -41.455 1.00 43.19 93 THR A O 1
ATOM 719 N N . PRO A 1 94 ? 36.436 -16.051 -40.408 1.00 57.59 94 PRO A N 1
ATOM 720 C CA . PRO A 1 94 ? 36.422 -16.845 -41.638 1.00 57.59 94 PRO A CA 1
ATOM 721 C C . PRO A 1 94 ? 35.033 -16.800 -42.315 1.00 57.59 94 PRO A C 1
ATOM 723 O O . PRO A 1 94 ? 34.028 -16.560 -41.642 1.00 57.59 94 PRO A O 1
ATOM 726 N N . PRO A 1 95 ? 34.943 -17.026 -43.641 1.00 45.97 95 PRO A N 1
ATOM 727 C CA . PRO A 1 95 ? 33.702 -16.864 -44.394 1.00 45.97 95 PRO A CA 1
ATOM 728 C C . PRO A 1 95 ? 32.649 -17.923 -44.032 1.00 45.97 95 PRO A C 1
ATOM 730 O O . PRO A 1 95 ? 32.882 -19.129 -44.136 1.00 45.97 95 PRO A O 1
ATOM 733 N N . THR A 1 96 ? 31.463 -17.449 -43.652 1.00 44.31 96 THR A N 1
ATOM 734 C CA . THR A 1 96 ? 30.276 -18.247 -43.328 1.00 44.31 96 THR A CA 1
ATOM 735 C C . THR A 1 96 ? 29.756 -18.991 -44.561 1.00 44.31 96 THR A C 1
ATOM 737 O O . THR A 1 96 ? 29.299 -18.369 -45.520 1.00 44.31 96 THR A O 1
ATOM 740 N N . ARG A 1 97 ? 29.770 -20.332 -44.532 1.00 43.75 97 ARG A N 1
ATOM 741 C CA . ARG A 1 97 ? 28.959 -21.155 -45.444 1.00 43.75 97 ARG A CA 1
ATOM 742 C C . ARG A 1 97 ? 27.525 -21.219 -44.929 1.00 43.75 97 ARG A C 1
ATOM 744 O O . ARG A 1 97 ? 27.281 -21.609 -43.792 1.00 43.75 97 ARG A O 1
ATOM 751 N N . VAL A 1 98 ? 26.599 -20.857 -45.806 1.00 48.81 98 VAL A N 1
ATOM 752 C CA . VAL A 1 98 ? 25.156 -21.030 -45.646 1.00 48.81 98 VAL A CA 1
ATOM 753 C C . VAL A 1 98 ? 24.837 -22.517 -45.814 1.00 48.81 98 VAL A C 1
ATOM 755 O O . VAL A 1 98 ? 25.183 -23.102 -46.838 1.00 48.81 98 VAL A O 1
ATOM 758 N N . SER A 1 99 ? 24.203 -23.129 -44.814 1.00 43.09 99 SER A N 1
ATOM 759 C CA . SER A 1 99 ? 23.595 -24.456 -44.937 1.00 43.09 99 SER A CA 1
ATOM 760 C C . SER A 1 99 ? 22.106 -24.313 -44.652 1.00 43.09 99 SER A C 1
ATOM 762 O O . SER A 1 99 ? 21.686 -24.179 -43.504 1.00 43.09 99 SER A O 1
ATOM 764 N N . GLU A 1 100 ? 21.319 -24.287 -45.722 1.00 47.88 100 GLU A N 1
ATOM 765 C CA . GLU A 1 100 ? 19.862 -24.356 -45.686 1.00 47.88 100 GLU A CA 1
ATOM 766 C C . GLU A 1 100 ? 19.433 -25.730 -45.153 1.00 47.88 100 GLU A C 1
ATOM 768 O O . GLU A 1 100 ? 19.949 -26.761 -45.583 1.00 47.88 100 GLU A O 1
ATOM 773 N N . THR A 1 101 ? 18.497 -25.753 -44.203 1.00 52.44 101 THR A N 1
ATOM 774 C CA . THR A 1 101 ? 17.810 -26.980 -43.768 1.00 52.44 101 THR A CA 1
ATOM 775 C C . THR A 1 101 ? 16.307 -26.786 -43.989 1.00 52.44 101 THR A C 1
ATOM 777 O O . THR A 1 101 ? 15.795 -25.726 -43.618 1.00 52.44 101 THR A O 1
ATOM 780 N N . PRO A 1 102 ? 15.584 -27.745 -44.602 1.00 53.53 102 PRO A N 1
ATOM 781 C CA . PRO A 1 102 ? 14.199 -27.540 -45.007 1.00 53.53 102 PRO A CA 1
ATOM 782 C C . PRO A 1 102 ? 13.208 -27.684 -43.847 1.00 53.53 102 PRO A C 1
ATOM 784 O O . PRO A 1 102 ? 13.392 -28.486 -42.931 1.00 53.53 102 PRO A O 1
ATOM 787 N N . LEU A 1 103 ? 12.121 -26.915 -43.959 1.00 53.56 103 LEU A N 1
ATOM 788 C CA . LEU A 1 103 ? 10.943 -26.929 -43.097 1.00 53.56 103 LEU A CA 1
ATOM 789 C C . LEU A 1 103 ? 10.318 -28.326 -42.985 1.00 53.56 103 LEU A C 1
ATOM 791 O O . LEU A 1 103 ? 10.056 -28.980 -43.994 1.00 53.56 103 LEU A O 1
ATOM 795 N N . SER A 1 104 ? 9.972 -28.722 -41.759 1.00 46.12 104 SER A N 1
ATOM 796 C CA . SER A 1 104 ? 9.071 -29.845 -41.503 1.00 46.12 104 SER A CA 1
ATOM 797 C C . SER A 1 104 ? 7.758 -29.322 -40.926 1.00 46.12 104 SER A C 1
ATOM 799 O O . SER A 1 104 ? 7.734 -28.648 -39.895 1.00 46.12 104 SER A O 1
ATOM 801 N N . ALA A 1 105 ? 6.679 -29.598 -41.654 1.00 53.88 105 ALA A N 1
ATOM 802 C CA . ALA A 1 105 ? 5.308 -29.256 -41.324 1.00 53.88 105 ALA A CA 1
ATOM 803 C C . ALA A 1 105 ? 4.834 -30.041 -40.094 1.00 53.88 105 ALA A C 1
ATOM 805 O O . ALA A 1 105 ? 4.972 -31.262 -40.050 1.00 53.88 105 ALA A O 1
ATOM 806 N N . TRP A 1 106 ? 4.242 -29.346 -39.121 1.00 48.56 106 TRP A N 1
ATOM 807 C CA . TRP A 1 106 ? 3.539 -29.976 -38.005 1.00 48.56 106 TRP A CA 1
ATOM 808 C C . TRP A 1 106 ? 2.042 -29.673 -38.073 1.00 48.56 106 TRP A C 1
ATOM 810 O O . TRP A 1 106 ? 1.602 -28.536 -38.236 1.00 48.56 106 TRP A O 1
ATOM 820 N N . THR A 1 107 ? 1.297 -30.768 -37.997 1.00 56.09 107 THR A N 1
ATOM 821 C CA . THR A 1 107 ? -0.147 -30.971 -38.109 1.00 56.09 107 THR A CA 1
ATOM 822 C C . THR A 1 107 ? -0.952 -30.202 -37.048 1.00 56.09 107 THR A C 1
ATOM 824 O O . THR A 1 107 ? -0.530 -30.156 -35.891 1.00 56.09 107 THR A O 1
ATOM 827 N N . PRO A 1 108 ? -2.142 -29.655 -37.369 1.00 54.16 108 PRO A N 1
ATOM 828 C CA . PRO A 1 108 ? -3.019 -29.047 -36.370 1.00 54.16 108 PRO A CA 1
ATOM 829 C C . PRO A 1 108 ? -3.665 -30.114 -35.470 1.00 54.16 108 PRO A C 1
ATOM 831 O O . PRO A 1 108 ? -4.363 -31.012 -35.940 1.00 54.16 108 PRO A O 1
ATOM 834 N N . SER A 1 109 ? -3.428 -29.997 -34.161 1.00 59.38 109 SER A N 1
ATOM 835 C CA . SER A 1 109 ? -4.054 -30.810 -33.114 1.00 59.38 109 SER A CA 1
ATOM 836 C C . SER A 1 109 ? -5.453 -30.279 -32.781 1.00 59.38 109 SER A C 1
ATOM 838 O O . SER A 1 109 ? -5.652 -29.076 -32.608 1.00 59.38 109 SER A O 1
ATOM 840 N N . LEU A 1 110 ? -6.423 -31.192 -32.712 1.00 55.28 110 LEU A N 1
ATOM 841 C CA . LEU A 1 110 ? -7.830 -30.942 -32.398 1.00 55.28 110 LEU A CA 1
ATOM 842 C C . LEU A 1 110 ? -7.976 -30.377 -30.976 1.00 55.28 110 LEU A C 1
ATOM 844 O O . LEU A 1 110 ? -7.691 -31.055 -29.991 1.00 55.28 110 LEU A O 1
ATOM 848 N N . PHE A 1 111 ? -8.449 -29.135 -30.875 1.00 56.22 111 PHE A N 1
ATOM 849 C CA . PHE A 1 111 ? -8.748 -28.477 -29.604 1.00 56.22 111 PHE A CA 1
ATOM 850 C C . PHE A 1 111 ? -10.023 -29.078 -28.975 1.00 56.22 111 PHE A C 1
ATOM 852 O O . PHE A 1 111 ? -11.076 -29.067 -29.622 1.00 56.22 111 PHE A O 1
ATOM 859 N N . PRO A 1 112 ? -9.984 -29.588 -27.730 1.00 62.34 112 PRO A N 1
ATOM 860 C CA . PRO A 1 112 ? -11.181 -30.045 -27.038 1.00 62.34 112 PRO A CA 1
ATOM 861 C C . PRO A 1 112 ? -12.089 -28.862 -26.672 1.00 62.34 112 PRO A C 1
ATOM 863 O O . PRO A 1 112 ? -11.643 -27.807 -26.219 1.00 62.34 112 PRO A O 1
ATOM 866 N N . LYS A 1 113 ? -13.391 -29.057 -26.890 1.00 64.44 113 LYS A N 1
ATOM 867 C CA . LYS A 1 113 ? -14.470 -28.101 -26.619 1.00 64.44 113 LYS A CA 1
ATOM 868 C C . LYS A 1 113 ? -14.499 -27.735 -25.122 1.00 64.44 113 LYS A C 1
ATOM 870 O O . LYS A 1 113 ? -14.589 -28.651 -24.304 1.00 64.44 113 LYS A O 1
ATOM 875 N N . PRO A 1 114 ? -14.446 -26.443 -24.743 1.00 62.59 114 PRO A N 1
ATOM 876 C CA . PRO A 1 114 ? -14.464 -26.043 -23.341 1.00 62.59 114 PRO A CA 1
ATOM 877 C C . PRO A 1 114 ? -15.785 -26.451 -22.674 1.00 62.59 114 PRO A C 1
ATOM 879 O O . PRO A 1 114 ? -16.875 -26.167 -23.175 1.00 62.59 114 PRO A O 1
ATOM 882 N N . SER A 1 115 ? -15.649 -27.153 -21.549 1.00 70.75 115 SER A N 1
ATOM 883 C CA . SER A 1 115 ? -16.726 -27.522 -20.625 1.00 70.75 115 SER A CA 1
ATOM 884 C C . SER A 1 115 ? -17.418 -26.258 -20.085 1.00 70.75 115 SER A C 1
ATOM 886 O O . SER A 1 115 ? -16.729 -25.253 -19.881 1.00 70.75 115 SER A O 1
ATOM 888 N N . PRO A 1 116 ? -18.748 -26.255 -19.863 1.00 70.44 116 PRO A N 1
ATOM 889 C CA . PRO A 1 116 ? -19.457 -25.086 -19.347 1.00 70.44 116 PRO A CA 1
ATOM 890 C C . PRO A 1 116 ? -18.866 -24.636 -18.005 1.00 70.44 116 PRO A C 1
ATOM 892 O O . PRO A 1 116 ? -18.804 -25.405 -17.047 1.00 70.44 116 PRO A O 1
ATOM 895 N N . SER A 1 117 ? -18.420 -23.378 -17.963 1.00 68.94 117 SER A N 1
ATOM 896 C CA . SER A 1 117 ? -17.907 -22.735 -16.753 1.00 68.94 117 SER A CA 1
ATOM 897 C C . SER A 1 117 ? -19.008 -22.703 -15.683 1.00 68.94 117 SER A C 1
ATOM 899 O O . SER A 1 117 ? -20.124 -22.276 -16.000 1.00 68.94 117 SER A O 1
ATOM 901 N N . PRO A 1 118 ? -18.747 -23.155 -14.442 1.00 72.88 118 PRO A N 1
ATOM 902 C CA . PRO A 1 118 ? -19.739 -23.117 -13.377 1.00 72.88 118 PRO A CA 1
ATOM 903 C C . PRO A 1 118 ? -20.173 -21.671 -13.119 1.00 72.88 118 PRO A C 1
ATOM 905 O O . PRO A 1 118 ? -19.348 -20.762 -13.019 1.00 72.88 118 PRO A O 1
ATOM 908 N N . THR A 1 119 ? -21.484 -21.456 -13.019 1.00 70.44 119 THR A N 1
ATOM 909 C CA . THR A 1 119 ? -22.059 -20.164 -12.638 1.00 70.44 119 THR A CA 1
ATOM 910 C C . THR A 1 119 ? -21.489 -19.746 -11.276 1.00 70.44 119 THR A C 1
ATOM 912 O O . THR A 1 119 ? -21.601 -20.524 -10.325 1.00 70.44 119 THR A O 1
ATOM 915 N N . PRO A 1 120 ? -20.854 -18.564 -11.153 1.00 67.69 120 PRO A N 1
ATOM 916 C CA . PRO A 1 120 ? -20.245 -18.142 -9.899 1.00 67.69 120 PRO A CA 1
ATOM 917 C C . PRO A 1 120 ? -21.321 -17.991 -8.820 1.00 67.69 120 PRO A C 1
ATOM 919 O O . PRO A 1 120 ? -22.349 -17.347 -9.035 1.00 67.69 120 PRO A O 1
ATOM 922 N N . SER A 1 121 ? -21.074 -18.602 -7.662 1.00 68.06 121 SER A N 1
ATOM 923 C CA . SER A 1 121 ? -21.916 -18.443 -6.475 1.00 68.06 121 SER A CA 1
ATOM 924 C C . SER A 1 121 ? -21.981 -16.956 -6.082 1.00 68.06 121 SER A C 1
ATOM 926 O O . SER A 1 121 ? -20.944 -16.285 -6.123 1.00 68.06 121 SER A O 1
ATOM 928 N N . PRO A 1 122 ? -23.158 -16.405 -5.730 1.00 69.56 122 PRO A N 1
ATOM 929 C CA . PRO A 1 122 ? -23.292 -14.995 -5.381 1.00 69.56 122 PRO A CA 1
ATOM 930 C C . PRO A 1 122 ? -22.456 -14.659 -4.141 1.00 69.56 122 PRO A C 1
ATOM 932 O O . PRO A 1 122 ? -22.547 -15.327 -3.111 1.00 69.56 122 PRO A O 1
ATOM 935 N N . LEU A 1 123 ? -21.643 -13.605 -4.242 1.00 69.69 123 LEU A N 1
ATOM 936 C CA . LEU A 1 123 ? -20.833 -13.126 -3.126 1.00 69.69 123 LEU A CA 1
ATOM 937 C C . LEU A 1 123 ? -21.755 -12.574 -2.016 1.00 69.69 123 LEU A C 1
ATOM 939 O O . LEU A 1 123 ? -22.675 -11.807 -2.330 1.00 69.69 123 LEU A O 1
ATOM 943 N N . PRO A 1 124 ? -21.548 -12.937 -0.735 1.00 67.25 124 PRO A N 1
ATOM 944 C CA . PRO A 1 124 ? -22.379 -12.452 0.363 1.00 67.25 124 PRO A CA 1
ATOM 945 C C . PRO A 1 124 ? -22.334 -10.922 0.447 1.00 67.25 124 PRO A C 1
ATOM 947 O O . PRO A 1 124 ? -21.267 -10.310 0.478 1.00 67.25 124 PRO A O 1
ATOM 950 N N . THR A 1 125 ? -23.512 -10.295 0.475 1.00 80.25 125 THR A N 1
ATOM 951 C CA . THR A 1 125 ? -23.647 -8.840 0.616 1.00 80.25 125 THR A CA 1
ATOM 952 C C . THR A 1 125 ? -23.626 -8.495 2.103 1.00 80.25 125 THR A C 1
ATOM 954 O O . THR A 1 125 ? -24.616 -8.696 2.801 1.00 80.25 125 THR A O 1
ATOM 957 N N . LEU A 1 126 ? -22.484 -8.024 2.602 1.00 85.75 126 LEU A N 1
ATOM 958 C CA . LEU A 1 126 ? -22.325 -7.571 3.987 1.00 85.75 126 LEU A CA 1
ATOM 959 C C . LEU A 1 126 ? -22.421 -6.046 4.068 1.00 85.75 126 LEU A C 1
ATOM 961 O O . LEU A 1 126 ? -22.119 -5.345 3.103 1.00 85.75 126 LEU A O 1
ATOM 965 N N . THR A 1 127 ? -22.839 -5.544 5.231 1.00 87.81 127 THR A N 1
ATOM 966 C CA . THR A 1 127 ? -22.839 -4.112 5.556 1.00 87.81 127 THR A CA 1
ATOM 967 C C . THR A 1 127 ? -21.855 -3.875 6.702 1.00 87.81 127 THR A C 1
ATOM 969 O O . THR A 1 127 ? -22.003 -4.527 7.737 1.00 87.81 127 THR A O 1
ATOM 972 N N . PRO A 1 128 ? -20.879 -2.959 6.571 1.00 90.69 128 PRO A N 1
ATOM 973 C CA . PRO A 1 128 ? -20.602 -2.097 5.410 1.00 90.69 128 PRO A CA 1
ATOM 974 C C . PRO A 1 128 ? -20.055 -2.864 4.191 1.00 90.69 128 PRO A C 1
ATOM 976 O O . PRO A 1 128 ? -19.461 -3.920 4.372 1.00 90.69 128 PRO A O 1
ATOM 979 N N . SER A 1 129 ? -20.243 -2.343 2.969 1.00 93.06 129 SER A N 1
ATOM 980 C CA . SER A 1 129 ? -19.657 -2.914 1.739 1.00 93.06 129 SER A CA 1
ATOM 981 C C . SER A 1 129 ? -18.131 -2.757 1.710 1.00 93.06 129 SER A C 1
ATOM 983 O O . SER A 1 129 ? -17.553 -1.979 2.474 1.00 93.06 129 SER A O 1
ATOM 985 N N . THR A 1 130 ? -17.450 -3.459 0.800 1.00 92.81 130 THR A N 1
ATOM 986 C CA . THR A 1 130 ? -15.993 -3.322 0.642 1.00 92.81 130 THR A CA 1
ATOM 987 C C . THR A 1 130 ? -15.585 -1.907 0.229 1.00 92.81 130 THR A C 1
ATOM 989 O O . THR A 1 130 ? -14.602 -1.385 0.759 1.00 92.81 130 THR A O 1
ATOM 992 N N . ALA A 1 131 ? -16.374 -1.239 -0.622 1.00 93.81 131 ALA A N 1
ATOM 993 C CA . ALA A 1 131 ? -16.149 0.165 -0.961 1.00 93.81 131 ALA A CA 1
ATOM 994 C C . ALA A 1 131 ? -16.282 1.075 0.254 1.00 93.81 131 ALA A C 1
ATOM 996 O O . ALA A 1 131 ? -15.407 1.901 0.492 1.00 93.81 131 ALA A O 1
ATOM 997 N N . GLN A 1 132 ? -17.307 0.869 1.083 1.00 95.44 132 GLN A N 1
ATOM 998 C CA . GLN A 1 132 ? -17.489 1.650 2.305 1.00 95.44 132 GLN A CA 1
ATOM 999 C C . GLN A 1 132 ? -16.318 1.484 3.282 1.00 95.44 132 GLN A C 1
ATOM 1001 O O . GLN A 1 132 ? -15.872 2.475 3.860 1.00 95.44 132 GLN A O 1
ATOM 1006 N N . VAL A 1 133 ? -15.781 0.270 3.441 1.00 95.88 133 VAL A N 1
ATOM 1007 C CA . VAL A 1 133 ? -14.603 0.017 4.292 1.00 95.88 133 VAL A CA 1
ATOM 1008 C C . VAL A 1 133 ? -13.362 0.735 3.761 1.00 95.88 133 VAL A C 1
ATOM 1010 O O . VAL A 1 133 ? -12.684 1.431 4.520 1.00 95.88 133 VAL A O 1
ATOM 1013 N N . LEU A 1 134 ? -13.071 0.617 2.462 1.00 96.00 134 LEU A N 1
ATOM 1014 C CA . LEU A 1 134 ? -11.906 1.263 1.851 1.00 96.00 134 LEU A CA 1
ATOM 1015 C C . LEU A 1 134 ? -12.025 2.794 1.834 1.00 96.00 134 LEU A C 1
ATOM 1017 O O . LEU A 1 134 ? -11.046 3.480 2.130 1.00 96.00 134 LEU A O 1
ATOM 1021 N N . THR A 1 135 ? -13.213 3.343 1.570 1.00 96.19 135 THR A N 1
ATOM 1022 C CA . THR A 1 135 ? -13.477 4.785 1.678 1.00 96.19 135 THR A CA 1
ATOM 1023 C C . THR A 1 135 ? -13.300 5.269 3.116 1.00 96.19 135 THR A C 1
ATOM 1025 O O . THR A 1 135 ? -12.585 6.243 3.339 1.00 96.19 135 THR A O 1
ATOM 1028 N N . ALA A 1 136 ? -13.855 4.563 4.109 1.00 96.75 136 ALA A N 1
ATOM 1029 C CA . ALA A 1 136 ? -13.704 4.928 5.518 1.00 96.75 136 ALA A CA 1
ATOM 1030 C C . ALA A 1 136 ? -12.238 4.892 5.979 1.00 96.75 136 ALA A C 1
ATOM 1032 O O . ALA A 1 136 ? -11.805 5.766 6.734 1.00 96.75 136 ALA A O 1
ATOM 1033 N N . PHE A 1 137 ? -11.463 3.911 5.506 1.00 96.56 137 PHE A N 1
ATOM 1034 C CA . PHE A 1 137 ? -10.019 3.857 5.726 1.00 96.56 137 PHE A CA 1
ATOM 1035 C C . PHE A 1 137 ? -9.319 5.082 5.120 1.00 96.56 137 PHE A C 1
ATOM 1037 O O . PHE A 1 137 ? -8.568 5.769 5.809 1.00 96.56 137 PHE A O 1
ATOM 1044 N N . CYS A 1 138 ? -9.608 5.396 3.857 1.00 96.25 138 CYS A N 1
ATOM 1045 C CA . CYS A 1 138 ? -9.017 6.518 3.132 1.00 96.25 138 CYS A CA 1
ATOM 1046 C C . CYS A 1 138 ? -9.320 7.875 3.797 1.00 96.25 138 CYS A C 1
ATOM 1048 O O . CYS A 1 138 ? -8.420 8.695 4.002 1.00 96.25 138 CYS A O 1
ATOM 1050 N N . ASP A 1 139 ? -10.567 8.080 4.224 1.00 97.50 139 ASP A N 1
ATOM 1051 C CA . ASP A 1 139 ? -10.999 9.272 4.957 1.00 97.50 139 ASP A CA 1
ATOM 1052 C C . ASP A 1 139 ? -10.301 9.398 6.313 1.00 97.50 139 ASP A C 1
ATOM 1054 O O . ASP A 1 139 ? -9.919 10.496 6.723 1.00 97.50 139 ASP A O 1
ATOM 1058 N N . ALA A 1 140 ? -10.117 8.285 7.027 1.00 97.00 140 ALA A N 1
ATOM 1059 C CA . ALA A 1 140 ? -9.391 8.271 8.291 1.00 97.00 140 ALA A CA 1
ATOM 1060 C C . ALA A 1 140 ? -7.913 8.649 8.103 1.00 97.00 140 ALA A C 1
ATOM 1062 O O . ALA A 1 140 ? -7.415 9.494 8.846 1.00 97.00 140 ALA A O 1
ATOM 1063 N N . ILE A 1 141 ? -7.246 8.130 7.065 1.00 95.44 141 ILE A N 1
ATOM 1064 C CA . ILE A 1 141 ? -5.879 8.533 6.694 1.00 95.44 141 ILE A CA 1
ATOM 1065 C C . ILE A 1 141 ? -5.807 10.039 6.416 1.00 95.44 141 ILE A C 1
ATOM 1067 O O . ILE A 1 141 ? -4.969 10.734 6.989 1.00 95.44 141 ILE A O 1
ATOM 1071 N N . ASN A 1 142 ? -6.712 10.569 5.588 1.00 95.56 142 ASN A N 1
ATOM 1072 C CA . ASN A 1 142 ? -6.722 11.991 5.230 1.00 95.56 142 ASN A CA 1
ATOM 1073 C C . ASN A 1 142 ? -7.001 12.909 6.434 1.00 95.56 142 ASN A C 1
ATOM 1075 O O . ASN A 1 142 ? -6.467 14.017 6.505 1.00 95.56 142 ASN A O 1
ATOM 1079 N N . ARG A 1 143 ? -7.795 12.444 7.407 1.00 97.19 143 ARG A N 1
ATOM 1080 C CA . ARG A 1 143 ? -8.047 13.143 8.680 1.00 97.19 143 ARG A CA 1
ATOM 1081 C C . ARG A 1 143 ? -6.963 12.926 9.736 1.00 97.19 143 ARG A C 1
ATOM 1083 O O . ARG A 1 143 ? -7.046 13.548 10.792 1.00 97.19 143 ARG A O 1
ATOM 1090 N N . LYS A 1 144 ? -5.958 12.084 9.463 1.00 93.75 144 LYS A N 1
ATOM 1091 C CA . LYS A 1 144 ? -4.931 11.655 10.428 1.00 93.75 144 LYS A CA 1
ATOM 1092 C C . LYS A 1 144 ? -5.534 10.997 11.679 1.00 93.75 144 LYS A C 1
ATOM 1094 O O . LYS A 1 144 ? -5.063 11.205 12.792 1.00 93.75 144 LYS A O 1
ATOM 1099 N N . ASP A 1 145 ? -6.607 10.230 11.493 1.00 95.75 145 ASP A N 1
ATOM 1100 C CA . ASP A 1 145 ? -7.260 9.451 12.547 1.00 95.75 145 ASP A CA 1
ATOM 1101 C C . ASP A 1 145 ? -6.757 8.001 12.525 1.00 95.75 145 ASP A C 1
ATOM 1103 O O . ASP A 1 145 ? -7.378 7.102 11.939 1.00 95.75 145 ASP A O 1
ATOM 1107 N N . ALA A 1 146 ? -5.616 7.797 13.189 1.00 90.88 146 ALA A N 1
ATOM 1108 C CA . ALA A 1 146 ? -4.939 6.511 13.326 1.00 90.88 146 ALA A CA 1
ATOM 1109 C C . ALA A 1 146 ? -5.880 5.399 13.788 1.00 90.88 146 ALA A C 1
ATOM 1111 O O . ALA A 1 146 ? -5.891 4.297 13.244 1.00 90.88 146 ALA A O 1
ATOM 1112 N N . ASN A 1 147 ? -6.702 5.701 14.794 1.00 94.31 147 ASN A N 1
ATOM 1113 C CA . ASN A 1 147 ? -7.541 4.724 15.471 1.00 94.31 147 ASN A CA 1
ATOM 1114 C C . ASN A 1 147 ? -8.662 4.231 14.558 1.00 94.31 147 ASN A C 1
ATOM 1116 O O . ASN A 1 147 ? -8.957 3.035 14.526 1.00 94.31 147 ASN A O 1
ATOM 1120 N N . THR A 1 148 ? -9.289 5.137 13.807 1.00 95.69 148 THR A N 1
ATOM 1121 C CA . THR A 1 148 ? -10.345 4.760 12.863 1.00 95.69 148 THR A CA 1
ATOM 1122 C C . THR A 1 148 ? -9.780 3.973 11.687 1.00 95.69 148 THR A C 1
ATOM 1124 O O . THR A 1 148 ? -10.370 2.959 11.314 1.00 95.69 148 THR A O 1
ATOM 1127 N N . ALA A 1 149 ? -8.628 4.374 11.143 1.00 95.81 149 ALA A N 1
ATOM 1128 C CA . ALA A 1 149 ? -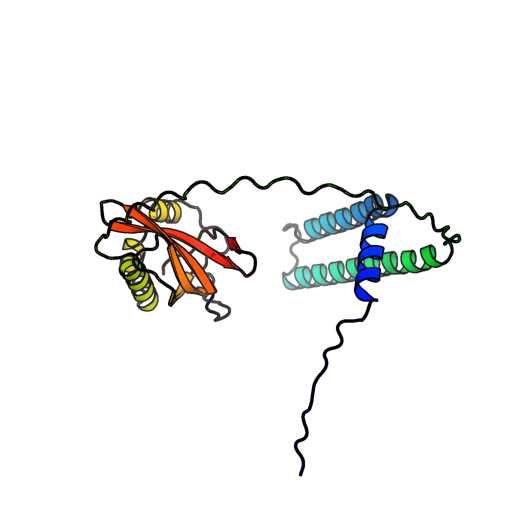7.961 3.627 10.079 1.00 95.81 149 ALA A CA 1
ATOM 1129 C C . ALA A 1 149 ? -7.510 2.236 10.564 1.00 95.81 149 ALA A C 1
ATOM 1131 O O . ALA A 1 149 ? -7.753 1.238 9.885 1.00 95.81 149 ALA A O 1
ATOM 1132 N N . TRP A 1 150 ? -6.943 2.143 11.772 1.00 94.19 150 TRP A N 1
ATOM 1133 C CA . TRP A 1 150 ? -6.520 0.884 12.390 1.00 94.19 150 TRP A CA 1
ATOM 1134 C C . TRP A 1 150 ? -7.682 -0.099 12.564 1.00 94.19 150 TRP A C 1
ATOM 1136 O O . TRP A 1 150 ? -7.547 -1.275 12.240 1.00 94.19 150 TRP A O 1
ATOM 1146 N N . LYS A 1 151 ? -8.860 0.385 12.979 1.00 96.12 151 LYS A N 1
ATOM 1147 C CA . LYS A 1 151 ? -10.076 -0.437 13.123 1.00 96.12 151 LYS A CA 1
ATOM 1148 C C . LYS A 1 151 ? -10.566 -1.069 11.815 1.00 96.12 151 LYS A C 1
ATOM 1150 O O . LYS A 1 151 ? -11.325 -2.037 11.886 1.00 96.12 151 LYS A O 1
ATOM 1155 N N . GLN A 1 152 ? -10.183 -0.542 10.649 1.00 96.62 152 GLN A N 1
ATOM 1156 C CA . GLN A 1 152 ? -10.527 -1.144 9.353 1.00 96.62 152 GLN A CA 1
ATOM 1157 C C . GLN A 1 152 ? -9.601 -2.311 8.976 1.00 96.62 152 GLN A C 1
ATOM 1159 O O . GLN A 1 152 ? -9.949 -3.101 8.100 1.00 96.62 152 GLN A O 1
ATOM 1164 N N . LEU A 1 153 ? -8.442 -2.443 9.629 1.00 95.56 153 LEU A N 1
ATOM 1165 C CA . LEU A 1 153 ? -7.514 -3.555 9.420 1.00 95.56 153 LEU A CA 1
ATOM 1166 C C . LEU A 1 153 ? -7.997 -4.806 10.163 1.00 95.56 153 LEU A C 1
ATOM 1168 O O . LEU A 1 153 ? -8.614 -4.695 11.224 1.00 95.56 153 LEU A O 1
ATOM 1172 N N . SER A 1 154 ? -7.687 -5.984 9.628 1.00 95.88 154 SER A N 1
ATOM 1173 C CA . SER A 1 154 ? -7.950 -7.261 10.297 1.00 95.88 154 SER A CA 1
ATOM 1174 C C . SER A 1 154 ? -7.065 -7.475 11.517 1.00 95.88 154 SER A C 1
ATOM 1176 O O . SER A 1 154 ? -5.967 -6.916 11.592 1.00 95.88 154 SER A O 1
ATOM 1178 N N . VAL A 1 155 ? -7.486 -8.326 12.455 1.00 94.88 155 VAL A N 1
ATOM 1179 C CA . VAL A 1 155 ? -6.682 -8.610 13.658 1.00 94.88 155 VAL A CA 1
ATOM 1180 C C . VAL A 1 155 ? -5.321 -9.200 13.287 1.00 94.88 155 VAL A C 1
ATOM 1182 O O . VAL A 1 155 ? -4.306 -8.794 13.853 1.00 94.88 155 VAL A O 1
ATOM 1185 N N . THR A 1 156 ? -5.262 -10.088 12.291 1.00 91.62 156 THR A N 1
ATOM 1186 C CA . THR A 1 156 ? -3.998 -10.661 11.802 1.00 91.62 156 THR A CA 1
ATOM 1187 C C . THR A 1 156 ? -3.042 -9.583 11.291 1.00 91.62 156 THR A C 1
ATOM 1189 O O . THR A 1 156 ? -1.881 -9.550 11.698 1.00 91.62 156 THR A O 1
ATOM 1192 N N . LEU A 1 157 ? -3.527 -8.652 10.461 1.00 90.12 157 LEU A N 1
ATOM 1193 C CA . LEU A 1 157 ? -2.696 -7.578 9.914 1.00 90.12 157 LEU A CA 1
ATOM 1194 C C . LEU A 1 157 ? -2.265 -6.585 11.007 1.00 90.12 157 LEU A C 1
ATOM 1196 O O . LEU A 1 157 ? -1.146 -6.070 10.990 1.00 90.12 157 LEU A O 1
ATOM 1200 N N . GLN A 1 158 ? -3.131 -6.329 11.991 1.00 92.12 158 GLN A N 1
ATOM 1201 C CA . GLN A 1 158 ? -2.796 -5.522 13.167 1.00 92.12 158 GLN A CA 1
ATOM 1202 C C . GLN A 1 158 ? -1.690 -6.176 14.017 1.00 92.12 158 GLN A C 1
ATOM 1204 O O . GLN A 1 158 ? -0.762 -5.497 14.466 1.00 92.12 158 GLN A O 1
ATOM 1209 N N . GLN A 1 159 ? -1.752 -7.493 14.225 1.00 89.81 159 GLN A N 1
ATOM 1210 C CA . GLN A 1 159 ? -0.734 -8.250 14.960 1.00 89.81 159 GLN A CA 1
ATOM 1211 C C . GLN A 1 159 ? 0.607 -8.261 14.223 1.00 89.81 159 GLN A C 1
ATOM 1213 O O . GLN A 1 159 ? 1.641 -7.994 14.833 1.00 89.81 159 GLN A O 1
ATOM 1218 N N . GLU A 1 160 ? 0.601 -8.478 12.906 1.00 85.50 160 GLU A N 1
ATOM 1219 C CA . GLU A 1 160 ? 1.814 -8.426 12.081 1.00 85.50 160 GLU A CA 1
ATOM 1220 C C . GLU A 1 160 ? 2.519 -7.065 12.206 1.00 85.50 160 GLU A C 1
ATOM 1222 O O . GLU A 1 160 ? 3.741 -6.985 12.352 1.00 85.50 160 GLU A O 1
ATOM 1227 N N . ARG A 1 161 ? 1.735 -5.980 12.242 1.00 81.38 161 ARG A N 1
ATOM 1228 C CA . ARG A 1 161 ? 2.244 -4.606 12.353 1.00 81.38 161 ARG A CA 1
ATOM 1229 C C . ARG A 1 161 ? 2.728 -4.221 13.749 1.00 81.38 161 ARG A C 1
ATOM 1231 O O . ARG A 1 161 ? 3.613 -3.372 13.858 1.00 81.38 161 ARG A O 1
ATOM 1238 N N . THR A 1 162 ? 2.171 -4.814 14.803 1.00 83.19 162 THR A N 1
ATOM 1239 C CA . THR A 1 162 ? 2.608 -4.569 16.191 1.00 83.19 162 THR A CA 1
ATOM 1240 C C . THR A 1 162 ? 3.771 -5.471 16.611 1.00 83.19 162 THR A C 1
ATOM 1242 O O . THR A 1 162 ? 4.573 -5.067 17.450 1.00 83.19 162 THR A O 1
ATOM 1245 N N . GLY A 1 163 ? 3.902 -6.659 16.011 1.00 67.44 163 GLY A N 1
ATOM 1246 C CA . GLY A 1 163 ? 4.841 -7.700 16.436 1.00 67.44 163 GLY A CA 1
ATOM 1247 C C . GLY A 1 163 ? 6.271 -7.618 15.888 1.00 67.44 163 GLY A C 1
ATOM 1248 O O . GLY A 1 163 ? 7.120 -8.376 16.351 1.00 67.44 163 GLY A O 1
ATOM 1249 N N . HIS A 1 164 ? 6.579 -6.739 14.927 1.00 57.47 164 HIS A N 1
ATOM 1250 C CA . HIS A 1 164 ? 7.900 -6.710 14.280 1.00 57.47 164 HIS A CA 1
ATOM 1251 C C . HIS A 1 164 ? 8.803 -5.548 14.718 1.00 57.47 164 HIS A C 1
ATOM 1253 O O . HIS A 1 164 ? 8.402 -4.379 14.722 1.00 57.47 164 HIS A O 1
ATOM 1259 N N . VAL A 1 165 ? 10.072 -5.888 14.994 1.00 59.41 165 VAL A N 1
ATOM 1260 C CA . VAL A 1 165 ? 11.209 -4.957 15.074 1.00 59.41 165 VAL A CA 1
ATOM 1261 C C . VAL A 1 165 ? 11.164 -4.053 13.849 1.00 59.41 165 VAL A C 1
ATOM 1263 O O . VAL A 1 165 ? 11.191 -4.548 12.729 1.00 59.41 165 VAL A O 1
ATOM 1266 N N . ILE A 1 166 ? 11.061 -2.745 14.086 1.00 57.09 166 ILE A N 1
ATOM 1267 C CA . ILE A 1 166 ? 10.970 -1.673 13.088 1.00 57.09 166 ILE A CA 1
ATOM 1268 C C . ILE A 1 166 ? 12.036 -1.896 11.998 1.00 57.09 166 ILE A C 1
ATOM 1270 O O . ILE A 1 166 ? 13.208 -1.605 12.250 1.00 57.09 166 ILE A O 1
ATOM 1274 N N . PRO A 1 167 ? 11.687 -2.402 10.799 1.00 57.78 167 PRO A N 1
ATOM 1275 C CA . PRO A 1 167 ? 12.686 -2.557 9.760 1.00 57.78 167 PRO A CA 1
ATOM 1276 C C . PRO A 1 167 ? 13.057 -1.170 9.208 1.00 57.78 167 PRO A C 1
ATOM 1278 O O . PRO A 1 167 ? 12.209 -0.266 9.159 1.00 57.78 167 PRO A O 1
ATOM 1281 N N . PRO A 1 168 ? 14.321 -0.965 8.803 1.00 56.41 168 PRO A N 1
ATOM 1282 C CA . PRO A 1 168 ? 14.736 0.266 8.144 1.00 56.41 168 PRO A CA 1
ATOM 1283 C C . PRO A 1 168 ? 13.948 0.443 6.839 1.00 56.41 168 PRO A C 1
ATOM 1285 O O . PRO A 1 168 ? 13.886 -0.473 6.025 1.00 56.41 168 PRO A O 1
ATOM 1288 N N . GLY A 1 169 ? 13.354 1.625 6.640 1.00 64.94 169 GLY A N 1
ATOM 1289 C CA . GLY A 1 169 ? 12.573 1.944 5.435 1.00 64.94 169 GLY A CA 1
ATOM 1290 C C . GLY A 1 169 ? 11.056 2.042 5.625 1.00 64.94 169 GLY A C 1
ATOM 1291 O O . GLY A 1 169 ? 10.327 2.000 4.639 1.00 64.94 169 GLY A O 1
ATOM 1292 N N . ARG A 1 170 ? 10.562 2.193 6.861 1.00 73.12 170 ARG A N 1
ATOM 1293 C CA . ARG A 1 170 ? 9.138 2.457 7.115 1.00 73.12 170 ARG A CA 1
ATOM 1294 C C . ARG A 1 170 ? 8.647 3.697 6.373 1.00 73.12 170 ARG A C 1
ATOM 1296 O O . ARG A 1 170 ? 9.271 4.757 6.421 1.00 73.12 170 ARG A O 1
ATOM 1303 N N . MET A 1 171 ? 7.495 3.529 5.738 1.00 80.25 171 MET A N 1
ATOM 1304 C CA . MET A 1 171 ? 6.773 4.584 5.052 1.00 80.25 171 MET A CA 1
ATOM 1305 C C . MET A 1 171 ? 5.459 4.863 5.785 1.00 80.25 171 MET A C 1
ATOM 1307 O O . MET A 1 171 ? 4.774 3.937 6.230 1.00 80.25 171 MET A O 1
ATOM 1311 N N . THR A 1 172 ? 5.108 6.138 5.899 1.00 87.75 172 THR A N 1
ATOM 1312 C CA . THR A 1 172 ? 3.859 6.611 6.501 1.00 87.75 172 THR A CA 1
ATOM 1313 C C . THR A 1 172 ? 2.931 7.086 5.399 1.00 87.75 172 THR A C 1
ATOM 1315 O O . THR A 1 172 ? 3.342 7.876 4.549 1.00 87.75 172 THR A O 1
ATOM 1318 N N . ILE A 1 173 ? 1.678 6.634 5.409 1.00 90.38 173 ILE A N 1
ATOM 1319 C CA . ILE A 1 173 ? 0.669 7.139 4.473 1.00 90.38 173 ILE A CA 1
ATOM 1320 C C . ILE A 1 173 ? 0.249 8.540 4.922 1.00 90.38 173 ILE A C 1
ATOM 1322 O O . ILE A 1 173 ? -0.217 8.707 6.043 1.00 90.38 173 ILE A O 1
ATOM 1326 N N . VAL A 1 174 ? 0.386 9.543 4.058 1.00 93.06 174 VAL A N 1
ATOM 1327 C CA . VAL A 1 174 ? -0.000 10.937 4.364 1.00 93.06 174 VAL A CA 1
ATOM 1328 C C . VAL A 1 174 ? -1.206 11.417 3.572 1.00 93.06 174 VAL A C 1
ATOM 1330 O O . VAL A 1 174 ? -1.822 12.414 3.940 1.00 93.06 174 VAL A O 1
ATOM 1333 N N . HIS A 1 175 ? -1.532 10.732 2.479 1.00 95.50 175 HIS A N 1
ATOM 1334 C CA . HIS A 1 175 ? -2.700 11.022 1.665 1.00 95.50 175 HIS A CA 1
ATOM 1335 C C . HIS A 1 175 ? -3.217 9.736 1.034 1.00 95.50 175 HIS A C 1
ATOM 1337 O O . HIS A 1 175 ? -2.435 8.845 0.693 1.00 95.50 175 HIS A O 1
ATOM 1343 N N . CYS A 1 176 ? -4.529 9.660 0.876 1.00 96.06 176 CYS A N 1
ATOM 1344 C CA . CYS A 1 176 ? -5.201 8.574 0.197 1.00 96.06 176 CYS A CA 1
ATOM 1345 C C . CYS A 1 176 ? -6.277 9.142 -0.734 1.00 96.06 176 CYS A C 1
ATOM 1347 O O . CYS A 1 176 ? -7.032 10.036 -0.343 1.00 96.06 176 CYS A O 1
ATOM 1349 N N . SER A 1 177 ? -6.378 8.600 -1.945 1.00 95.94 177 SER A N 1
ATOM 1350 C CA . SER A 1 177 ? -7.502 8.829 -2.847 1.00 95.94 177 SER A CA 1
ATOM 1351 C C . SER A 1 177 ? -8.064 7.512 -3.384 1.00 95.94 177 SER A C 1
ATOM 1353 O O . SER A 1 177 ? -7.362 6.515 -3.572 1.00 95.94 177 SER A O 1
ATOM 1355 N N . VAL A 1 178 ? -9.379 7.505 -3.585 1.00 92.69 178 VAL A N 1
ATOM 1356 C CA . VAL A 1 178 ? -10.129 6.366 -4.115 1.00 92.69 178 VAL A CA 1
ATOM 1357 C C . VAL A 1 178 ? -10.026 6.385 -5.638 1.00 92.69 178 VAL A C 1
ATOM 1359 O O . VAL A 1 178 ? -10.307 7.414 -6.247 1.00 92.69 178 VAL A O 1
ATOM 1362 N N . SER A 1 179 ? -9.619 5.266 -6.245 1.00 84.25 179 SER A N 1
ATOM 1363 C CA . SER A 1 179 ? -9.514 5.152 -7.706 1.00 84.25 179 SER A CA 1
ATOM 1364 C C . SER A 1 179 ? -10.648 4.312 -8.285 1.00 84.25 179 SER A C 1
ATOM 1366 O O . SER A 1 179 ? -11.567 4.854 -8.890 1.00 84.25 179 SER A O 1
ATOM 1368 N N . ASP A 1 180 ? -10.610 3.004 -8.042 1.00 80.38 180 ASP A N 1
ATOM 1369 C CA . ASP A 1 180 ? -11.580 2.043 -8.541 1.00 80.38 180 ASP A CA 1
ATOM 1370 C C . ASP A 1 180 ? -11.879 1.025 -7.439 1.00 80.38 180 ASP A C 1
ATOM 1372 O O . ASP A 1 180 ? -11.008 0.257 -7.005 1.00 80.38 180 ASP A O 1
ATOM 1376 N N . ILE A 1 181 ? -13.105 1.082 -6.921 1.00 85.69 181 ILE A N 1
ATOM 1377 C CA . ILE A 1 181 ? -13.571 0.163 -5.893 1.00 85.69 181 ILE A CA 1
ATOM 1378 C C . ILE A 1 181 ? -14.932 -0.374 -6.302 1.00 85.69 181 ILE A C 1
ATOM 1380 O O . ILE A 1 181 ? -15.892 0.372 -6.477 1.00 85.69 181 ILE A O 1
ATOM 1384 N N . SER A 1 182 ? -15.012 -1.695 -6.401 1.00 86.06 182 SER A N 1
ATOM 1385 C CA . SER A 1 182 ? -16.265 -2.403 -6.613 1.00 86.06 182 SER A CA 1
ATOM 1386 C C . SER A 1 182 ? -16.817 -2.887 -5.278 1.00 86.06 182 SER A C 1
ATOM 1388 O O . SER A 1 182 ? -16.127 -3.594 -4.543 1.00 86.06 182 SER A O 1
ATOM 1390 N N . ASP A 1 183 ? -18.091 -2.592 -5.007 1.00 83.38 183 ASP A N 1
ATOM 1391 C CA . ASP A 1 183 ? -18.832 -3.055 -3.819 1.00 83.38 183 ASP A CA 1
ATOM 1392 C C . ASP A 1 183 ? -18.903 -4.584 -3.677 1.00 83.38 183 ASP A C 1
ATOM 1394 O O . ASP A 1 183 ? -19.288 -5.104 -2.630 1.00 83.38 183 ASP A O 1
ATOM 1398 N N . ARG A 1 184 ? -18.581 -5.314 -4.751 1.00 78.00 184 ARG A N 1
ATOM 1399 C CA . ARG A 1 184 ? -18.645 -6.780 -4.825 1.00 78.00 184 ARG A CA 1
ATOM 1400 C C . ARG A 1 184 ? -17.284 -7.426 -5.030 1.00 78.00 184 ARG A C 1
ATOM 1402 O O . ARG A 1 184 ? -17.221 -8.613 -5.331 1.00 78.00 184 ARG A O 1
ATOM 1409 N N . SER A 1 185 ? -16.207 -6.659 -4.930 1.00 85.69 185 SER A N 1
ATOM 1410 C CA . SER A 1 185 ? -14.863 -7.205 -5.042 1.00 85.69 185 SER A CA 1
ATOM 1411 C C . SER A 1 185 ? -14.269 -7.426 -3.661 1.00 85.69 185 SER A C 1
ATOM 1413 O O . SER A 1 185 ? -14.402 -6.587 -2.773 1.00 85.69 185 SER A O 1
ATOM 1415 N N . VAL A 1 186 ? -13.577 -8.554 -3.512 1.00 91.12 186 VAL A N 1
ATOM 1416 C CA . VAL A 1 186 ? -12.752 -8.888 -2.341 1.00 91.12 186 VAL A CA 1
ATOM 1417 C C . VAL A 1 186 ? -11.485 -8.022 -2.312 1.00 91.12 186 VAL A C 1
ATOM 1419 O O . VAL A 1 186 ? -10.754 -8.012 -1.330 1.00 91.12 186 VAL A O 1
ATOM 1422 N N . SER A 1 187 ? -11.223 -7.261 -3.375 1.00 91.94 187 SER A N 1
ATOM 1423 C CA . SER A 1 187 ? -10.102 -6.338 -3.474 1.00 91.94 187 SER A CA 1
ATOM 1424 C C . SER A 1 187 ? -10.493 -4.982 -4.060 1.00 91.94 187 SER A C 1
ATOM 1426 O O . SER A 1 187 ? -11.476 -4.865 -4.793 1.00 91.94 187 SER A O 1
ATOM 1428 N N . GLY A 1 188 ? -9.707 -3.950 -3.760 1.00 92.81 188 GLY A N 1
ATOM 1429 C CA . GLY A 1 188 ? -9.880 -2.610 -4.320 1.00 92.81 188 GLY A CA 1
ATOM 1430 C C . GLY A 1 188 ? -8.558 -1.864 -4.449 1.00 92.81 188 GLY A C 1
ATOM 1431 O O . GLY A 1 188 ? -7.586 -2.186 -3.764 1.00 92.81 188 GLY A O 1
ATOM 1432 N N . MET A 1 189 ? -8.522 -0.876 -5.342 1.00 93.19 189 MET A N 1
ATOM 1433 C CA . MET A 1 189 ? -7.323 -0.088 -5.619 1.00 93.19 189 MET A CA 1
ATOM 1434 C C . MET A 1 189 ? -7.448 1.312 -5.019 1.00 93.19 189 MET A C 1
ATOM 1436 O O . MET A 1 189 ? -8.367 2.072 -5.342 1.00 93.19 189 MET A O 1
ATOM 1440 N N . LEU A 1 190 ? -6.481 1.684 -4.183 1.00 94.50 190 LEU A N 1
ATOM 1441 C CA . LEU A 1 190 ? -6.350 3.039 -3.648 1.00 94.50 190 LEU A CA 1
ATOM 1442 C C . LEU A 1 190 ? -5.042 3.661 -4.124 1.00 94.50 190 LEU A C 1
ATOM 1444 O O . LEU A 1 190 ? -4.034 2.976 -4.293 1.00 94.50 190 LEU A O 1
ATOM 1448 N N . LEU A 1 191 ? -5.050 4.973 -4.317 1.00 95.19 191 LEU A N 1
ATOM 1449 C CA . LEU A 1 191 ? -3.856 5.754 -4.600 1.00 95.19 191 LEU A CA 1
ATOM 1450 C C . LEU A 1 191 ? -3.358 6.362 -3.290 1.00 95.19 191 LEU A C 1
ATOM 1452 O O . LEU A 1 191 ? -4.054 7.159 -2.664 1.00 95.19 191 LEU A O 1
ATOM 1456 N N . LEU A 1 192 ? -2.163 5.973 -2.854 1.00 94.44 192 LEU A N 1
ATOM 1457 C CA . LEU A 1 192 ? -1.579 6.430 -1.596 1.00 94.44 192 LEU A CA 1
ATOM 1458 C C . LEU A 1 192 ? -0.352 7.296 -1.853 1.00 94.44 192 LEU A C 1
ATOM 1460 O O . LEU A 1 192 ? 0.504 6.949 -2.669 1.00 94.44 192 LEU A O 1
ATOM 1464 N N . ARG A 1 193 ? -0.225 8.375 -1.082 1.00 94.38 193 ARG A N 1
ATOM 1465 C CA . ARG A 1 193 ? 1.022 9.127 -0.941 1.00 94.38 193 ARG A CA 1
ATOM 1466 C C . ARG A 1 193 ? 1.711 8.708 0.336 1.00 94.38 193 ARG A C 1
ATOM 1468 O O . ARG A 1 193 ? 1.107 8.742 1.410 1.00 94.38 193 ARG A O 1
ATOM 1475 N N . THR A 1 194 ? 2.988 8.382 0.228 1.00 91.81 194 THR A N 1
ATOM 1476 C CA . THR A 1 194 ? 3.797 7.945 1.361 1.00 91.81 194 THR A CA 1
ATOM 1477 C C . THR A 1 194 ? 4.987 8.866 1.590 1.00 91.81 194 THR A C 1
ATOM 1479 O O . THR A 1 194 ? 5.576 9.373 0.637 1.00 91.81 194 THR A O 1
ATOM 1482 N N . VAL A 1 195 ? 5.372 9.041 2.850 1.00 91.00 195 VAL A N 1
ATOM 1483 C CA . VAL A 1 195 ? 6.613 9.719 3.253 1.00 91.00 195 VAL A CA 1
ATOM 1484 C C . VAL A 1 195 ? 7.486 8.771 4.062 1.00 91.00 195 VAL A C 1
ATOM 1486 O O . VAL A 1 195 ? 6.976 7.843 4.688 1.00 91.00 195 VAL A O 1
ATOM 1489 N N . ASP A 1 196 ? 8.794 8.988 4.052 1.00 87.06 196 ASP A N 1
ATOM 1490 C CA . ASP A 1 196 ? 9.719 8.264 4.916 1.00 87.06 196 ASP A CA 1
ATOM 1491 C C . ASP A 1 196 ? 9.636 8.732 6.385 1.00 87.06 196 ASP A C 1
ATOM 1493 O O . ASP A 1 196 ? 8.867 9.627 6.748 1.00 87.06 196 ASP A O 1
ATOM 1497 N N . LEU A 1 197 ? 10.464 8.137 7.248 1.00 84.69 197 LEU A N 1
ATOM 1498 C CA . LEU A 1 197 ? 10.566 8.491 8.671 1.00 84.69 197 LEU A CA 1
ATOM 1499 C C . LEU A 1 197 ? 10.949 9.960 8.934 1.00 84.69 197 LEU A C 1
ATOM 1501 O O . LEU A 1 197 ? 10.706 10.458 10.030 1.00 84.69 197 LEU A O 1
ATOM 1505 N N . HIS A 1 198 ? 11.545 10.652 7.961 1.00 87.00 198 HIS A N 1
ATOM 1506 C CA . HIS A 1 198 ? 11.906 12.068 8.059 1.00 87.00 198 HIS A CA 1
ATOM 1507 C C . HIS A 1 198 ? 10.813 12.985 7.487 1.00 87.00 198 HIS A C 1
ATOM 1509 O O . HIS A 1 198 ? 11.004 14.199 7.423 1.00 87.00 198 HIS A O 1
ATOM 1515 N N . GLY A 1 199 ? 9.680 12.424 7.052 1.00 87.75 199 GLY A N 1
ATOM 1516 C CA . GLY A 1 199 ? 8.623 13.160 6.367 1.00 87.75 199 GLY A CA 1
ATOM 1517 C C . GLY A 1 199 ? 8.963 13.508 4.915 1.00 87.75 199 GLY A C 1
ATOM 1518 O O . GLY A 1 199 ? 8.233 14.273 4.288 1.00 87.75 199 GLY A O 1
ATOM 1519 N N . SER A 1 200 ? 10.046 12.954 4.363 1.00 89.00 200 SER A N 1
ATOM 1520 C CA . SER A 1 200 ? 10.442 13.158 2.975 1.00 89.00 200 SER A CA 1
ATOM 1521 C C . SER A 1 200 ? 9.718 12.152 2.084 1.00 89.00 200 SER A C 1
ATOM 1523 O O . SER A 1 200 ? 9.849 10.939 2.238 1.00 89.00 200 SER A O 1
ATOM 1525 N N . GLY A 1 201 ? 8.940 12.657 1.133 1.00 87.62 201 GLY A N 1
ATOM 1526 C CA . GLY A 1 201 ? 8.291 11.871 0.089 1.00 87.62 201 GLY A CA 1
ATOM 1527 C C . GLY A 1 201 ? 8.550 12.499 -1.273 1.00 87.62 201 GLY A C 1
ATOM 1528 O O . GLY A 1 201 ? 8.925 13.665 -1.375 1.00 87.62 201 GLY A O 1
ATOM 1529 N N . ASP A 1 202 ? 8.336 11.730 -2.332 1.00 87.38 202 ASP A N 1
ATOM 1530 C CA . ASP A 1 202 ? 8.444 12.218 -3.711 1.00 87.38 202 ASP A CA 1
ATOM 1531 C C . ASP A 1 202 ? 7.210 13.020 -4.167 1.00 87.38 202 ASP A C 1
ATOM 1533 O O . ASP A 1 202 ? 7.224 13.622 -5.238 1.00 87.38 202 ASP A O 1
ATOM 1537 N N . GLY A 1 203 ? 6.159 13.053 -3.341 1.00 91.12 203 GLY A N 1
ATOM 1538 C CA . GLY A 1 203 ? 4.924 13.786 -3.601 1.00 91.12 203 GLY A CA 1
ATOM 1539 C C . GLY A 1 203 ? 3.972 13.089 -4.573 1.00 91.12 203 GLY A C 1
ATOM 1540 O O . GLY A 1 203 ? 2.933 13.665 -4.891 1.00 91.12 203 GLY A O 1
ATOM 1541 N N . TYR A 1 204 ? 4.292 11.874 -5.025 1.00 92.69 204 TYR A N 1
ATOM 1542 C CA . TYR A 1 204 ? 3.471 11.146 -5.986 1.00 92.69 204 TYR A CA 1
ATOM 1543 C C . TYR A 1 204 ? 2.505 10.191 -5.293 1.00 92.69 204 TYR A C 1
ATOM 1545 O O . TYR A 1 204 ? 2.852 9.509 -4.325 1.00 92.69 204 TYR A O 1
ATOM 1553 N N . ASP A 1 205 ? 1.300 10.105 -5.847 1.00 93.44 205 ASP A N 1
ATOM 1554 C CA . ASP A 1 205 ? 0.326 9.101 -5.446 1.00 93.44 205 ASP A CA 1
ATOM 1555 C C . ASP A 1 205 ? 0.601 7.812 -6.223 1.00 93.44 205 ASP A C 1
ATOM 1557 O O . ASP A 1 205 ? 0.836 7.828 -7.435 1.00 93.44 205 ASP A O 1
ATOM 1561 N N . ARG A 1 206 ? 0.620 6.684 -5.517 1.00 92.81 206 ARG A N 1
ATOM 1562 C CA . ARG A 1 206 ? 0.983 5.379 -6.071 1.00 92.81 206 ARG A CA 1
ATOM 1563 C C . ARG A 1 206 ? -0.154 4.387 -5.864 1.00 92.81 206 ARG A C 1
ATOM 1565 O O . ARG A 1 206 ? -0.803 4.452 -4.825 1.00 92.81 206 ARG A O 1
ATOM 1572 N N . PRO A 1 207 ? -0.401 3.474 -6.812 1.00 93.50 207 PRO A N 1
ATOM 1573 C CA . PRO A 1 207 ? -1.457 2.483 -6.677 1.00 93.50 207 PRO A CA 1
ATOM 1574 C C . PRO A 1 207 ? -1.080 1.399 -5.665 1.00 93.50 207 PRO A C 1
ATOM 1576 O O . PRO A 1 207 ? 0.006 0.821 -5.719 1.00 93.50 207 PRO A O 1
ATOM 1579 N N . PHE A 1 208 ? -2.010 1.105 -4.764 1.00 93.50 208 PHE A N 1
ATOM 1580 C CA . PHE A 1 208 ? -1.944 0.008 -3.810 1.00 93.50 208 PHE A CA 1
ATOM 1581 C C . PHE A 1 208 ? -3.190 -0.858 -3.952 1.00 93.50 208 PHE A C 1
ATOM 1583 O O . PHE A 1 208 ? -4.313 -0.350 -3.988 1.00 93.50 208 PHE A O 1
ATOM 1590 N N . LEU A 1 209 ? -2.968 -2.166 -4.005 1.00 93.38 209 LEU A N 1
ATOM 1591 C CA . LEU A 1 209 ? -4.009 -3.177 -3.970 1.00 93.38 209 LEU A CA 1
ATOM 1592 C C . LEU A 1 209 ? -4.315 -3.519 -2.516 1.00 93.38 209 LEU A C 1
ATOM 1594 O O . LEU A 1 209 ? -3.428 -3.884 -1.745 1.00 93.38 209 LEU A O 1
ATOM 1598 N N . PHE A 1 210 ? -5.585 -3.417 -2.157 1.00 94.19 210 PHE A N 1
ATOM 1599 C CA . PHE A 1 210 ? -6.102 -3.813 -0.860 1.00 94.19 210 PHE A CA 1
ATOM 1600 C C . PHE A 1 210 ? -6.898 -5.091 -1.037 1.00 94.19 210 PHE A C 1
ATOM 1602 O O . PHE A 1 210 ? -7.826 -5.117 -1.843 1.00 94.19 210 PHE A O 1
ATOM 1609 N N . THR A 1 211 ? -6.574 -6.120 -0.261 1.00 93.94 211 THR A N 1
ATOM 1610 C CA . THR A 1 211 ? -7.376 -7.345 -0.184 1.00 93.94 211 THR A CA 1
ATOM 1611 C C . THR A 1 211 ? -8.139 -7.331 1.127 1.00 93.94 211 THR A C 1
ATOM 1613 O O . THR A 1 211 ? -7.564 -7.097 2.192 1.00 93.94 211 THR A O 1
ATOM 1616 N N . LEU A 1 212 ? -9.440 -7.570 1.053 1.00 94.62 212 LEU A N 1
ATOM 1617 C CA . LEU A 1 212 ? -10.341 -7.629 2.187 1.00 94.62 212 LEU A CA 1
ATOM 1618 C C . LEU A 1 212 ? -10.745 -9.077 2.453 1.00 94.62 212 LEU A C 1
ATOM 1620 O O . LEU A 1 212 ? -10.748 -9.918 1.563 1.00 94.62 212 LEU A O 1
ATOM 1624 N N . HIS A 1 213 ? -11.127 -9.371 3.684 1.00 94.62 213 HIS A N 1
ATOM 1625 C CA . HIS A 1 213 ? -11.815 -10.611 4.016 1.00 94.62 213 HIS A CA 1
ATOM 1626 C C . HIS A 1 213 ? -12.880 -10.340 5.069 1.00 94.62 213 HIS A C 1
ATOM 1628 O O . HIS A 1 213 ? -12.952 -9.244 5.627 1.00 94.62 213 HIS A O 1
ATOM 1634 N N . VAL A 1 214 ? -13.731 -11.330 5.304 1.00 94.56 214 VAL A N 1
ATOM 1635 C CA . VAL A 1 214 ? -14.778 -11.243 6.316 1.00 94.56 214 VAL A CA 1
ATOM 1636 C C . VAL A 1 214 ? -14.226 -11.762 7.636 1.00 94.56 214 VAL A C 1
ATOM 1638 O O . VAL A 1 214 ? -13.819 -12.917 7.719 1.00 94.56 214 VAL A O 1
ATOM 1641 N N . GLU A 1 215 ? -14.251 -10.915 8.657 1.00 95.12 215 GLU A N 1
ATOM 1642 C CA . GLU A 1 215 ? -13.866 -11.223 10.032 1.00 95.12 215 GLU A CA 1
ATOM 1643 C C . GLU A 1 215 ? -15.016 -10.785 10.946 1.00 95.12 215 GLU A C 1
ATOM 1645 O O . GLU A 1 215 ? -15.506 -9.660 10.834 1.00 95.12 215 GLU A O 1
ATOM 1650 N N . ASP A 1 216 ? -15.516 -11.695 11.786 1.00 94.31 216 ASP A N 1
ATOM 1651 C CA . ASP A 1 216 ? -16.669 -11.462 12.671 1.00 94.31 216 ASP A CA 1
ATOM 1652 C C . ASP A 1 216 ? -17.905 -10.861 11.965 1.00 94.31 216 ASP A C 1
ATOM 1654 O O . ASP A 1 216 ? -18.628 -10.025 12.506 1.00 94.31 216 ASP A O 1
ATOM 1658 N N . GLY A 1 217 ? -18.154 -11.281 10.719 1.00 93.31 217 GLY A N 1
ATOM 1659 C CA . GLY A 1 217 ? -19.293 -10.817 9.917 1.00 93.31 217 GLY A CA 1
ATOM 1660 C C . GLY A 1 217 ? -19.133 -9.418 9.307 1.00 93.31 217 GLY A C 1
ATOM 1661 O O . GLY A 1 217 ? -20.080 -8.913 8.708 1.00 93.31 217 GLY A O 1
ATOM 1662 N N . ALA A 1 218 ? -17.952 -8.804 9.407 1.00 94.50 218 ALA A N 1
ATOM 1663 C CA . ALA A 1 218 ? -17.635 -7.513 8.806 1.00 94.50 218 ALA A CA 1
ATOM 1664 C C . ALA A 1 218 ? -16.439 -7.620 7.851 1.00 94.50 218 ALA A C 1
ATOM 1666 O O . ALA A 1 218 ? -15.515 -8.400 8.066 1.00 94.50 218 ALA A O 1
ATOM 1667 N N . TRP A 1 219 ? -16.429 -6.807 6.794 1.00 95.25 219 TRP A N 1
ATOM 1668 C CA . TRP A 1 219 ? -15.256 -6.693 5.928 1.00 95.25 219 TRP A CA 1
ATOM 1669 C C . TRP A 1 219 ? -14.103 -5.995 6.662 1.00 95.25 219 TRP A C 1
ATOM 1671 O O . TRP A 1 219 ? -14.291 -4.944 7.278 1.00 95.25 219 TRP A O 1
ATOM 1681 N N . LYS A 1 220 ? -12.902 -6.569 6.562 1.00 96.44 220 LYS A N 1
ATOM 1682 C CA . LYS A 1 220 ? -11.646 -6.043 7.108 1.00 96.44 220 LYS A CA 1
ATOM 1683 C C . LYS A 1 220 ? -10.540 -6.103 6.068 1.00 96.44 220 LYS A C 1
ATOM 1685 O O . LYS A 1 220 ? -10.476 -7.041 5.278 1.00 96.44 220 LYS A O 1
ATOM 1690 N N . ILE A 1 221 ? -9.641 -5.124 6.093 1.00 95.75 221 ILE A N 1
ATOM 1691 C CA . ILE A 1 221 ? -8.452 -5.095 5.236 1.00 95.75 221 ILE A CA 1
ATOM 1692 C C . ILE A 1 221 ? -7.463 -6.144 5.753 1.00 95.75 221 ILE A C 1
ATOM 1694 O O . ILE A 1 221 ? -6.918 -6.007 6.847 1.00 95.75 221 ILE A O 1
ATOM 1698 N N . ALA A 1 222 ? -7.253 -7.187 4.956 1.00 94.81 222 ALA A N 1
ATOM 1699 C CA . ALA A 1 222 ? -6.388 -8.323 5.257 1.00 94.81 222 ALA A CA 1
ATOM 1700 C C . ALA A 1 222 ? -4.936 -8.075 4.842 1.00 94.81 222 ALA A C 1
ATOM 1702 O O . ALA A 1 222 ? -4.012 -8.523 5.510 1.00 94.81 222 ALA A O 1
ATOM 1703 N N . GLN A 1 223 ? -4.755 -7.395 3.710 1.00 92.50 223 GLN A N 1
ATOM 1704 C CA . GLN A 1 223 ? -3.470 -7.254 3.036 1.00 92.50 223 GLN A CA 1
ATOM 1705 C C . GLN A 1 223 ? -3.435 -5.942 2.260 1.00 92.50 223 GLN A C 1
ATOM 1707 O O . GLN A 1 223 ? -4.459 -5.472 1.756 1.00 92.50 223 GLN A O 1
ATOM 1712 N N . ILE A 1 224 ? -2.243 -5.359 2.174 1.00 92.25 224 ILE A N 1
ATOM 1713 C CA . ILE A 1 224 ? -1.965 -4.135 1.427 1.00 92.25 224 ILE A CA 1
ATOM 1714 C C . ILE A 1 224 ? -0.696 -4.397 0.621 1.00 92.25 224 ILE A C 1
ATOM 1716 O O . ILE A 1 224 ? 0.347 -4.665 1.208 1.00 92.25 224 ILE A O 1
ATOM 1720 N N . ALA A 1 225 ? -0.790 -4.319 -0.703 1.00 89.81 225 ALA A N 1
ATOM 1721 C CA . ALA A 1 225 ? 0.319 -4.551 -1.620 1.00 89.81 225 ALA A CA 1
ATOM 1722 C C . ALA A 1 225 ? 0.540 -3.319 -2.501 1.00 89.81 225 ALA A C 1
ATOM 1724 O O . ALA A 1 225 ? -0.414 -2.689 -2.961 1.00 89.81 225 ALA A O 1
ATOM 1725 N N . ARG A 1 226 ? 1.798 -2.961 -2.755 1.00 86.06 226 ARG A N 1
ATOM 1726 C CA . ARG A 1 226 ? 2.140 -1.830 -3.621 1.00 86.06 226 ARG A CA 1
ATOM 1727 C C . ARG A 1 226 ? 2.238 -2.300 -5.059 1.00 86.06 226 ARG A C 1
ATOM 1729 O O . ARG A 1 226 ? 2.998 -3.217 -5.352 1.00 86.06 226 ARG A O 1
ATOM 1736 N N . CYS A 1 227 ? 1.538 -1.634 -5.968 1.00 85.50 227 CYS A N 1
ATOM 1737 C CA . CYS A 1 227 ? 1.581 -1.978 -7.381 1.00 85.50 227 CYS A CA 1
ATOM 1738 C C . CYS A 1 227 ? 2.606 -1.123 -8.133 1.00 85.50 227 CYS A C 1
ATOM 1740 O O . CYS A 1 227 ? 2.623 0.107 -8.055 1.00 85.50 227 CYS A O 1
ATOM 1742 N N . LEU A 1 228 ? 3.489 -1.804 -8.855 1.00 84.12 228 LEU A N 1
ATOM 1743 C CA . LEU A 1 228 ? 4.439 -1.258 -9.817 1.00 84.12 228 LEU A CA 1
ATOM 1744 C C . LEU A 1 228 ? 3.971 -1.622 -11.234 1.00 84.12 228 LEU A C 1
ATOM 1746 O O . LEU A 1 228 ? 3.027 -2.392 -11.406 1.00 84.12 228 LEU A O 1
ATOM 1750 N N . SER A 1 229 ? 4.641 -1.087 -12.259 1.00 76.56 229 SER A N 1
ATOM 1751 C CA . SER A 1 229 ? 4.340 -1.407 -13.666 1.00 76.56 229 SER A CA 1
ATOM 1752 C C . SER A 1 229 ? 4.388 -2.908 -13.970 1.00 76.56 229 SER A C 1
ATOM 1754 O O . SER A 1 229 ? 3.673 -3.369 -14.854 1.00 76.56 229 SER A O 1
ATOM 1756 N N . ASP A 1 230 ? 5.194 -3.654 -13.211 1.00 73.00 230 ASP A N 1
ATOM 1757 C CA . ASP A 1 230 ? 5.507 -5.060 -13.477 1.00 73.00 230 ASP A CA 1
ATOM 1758 C C . ASP A 1 230 ? 4.739 -6.026 -12.550 1.00 73.00 230 ASP A C 1
ATOM 1760 O O . ASP A 1 230 ? 4.950 -7.236 -12.604 1.00 73.00 230 ASP A O 1
ATOM 1764 N N . GLY A 1 231 ? 3.848 -5.511 -11.690 1.00 77.62 231 GLY A N 1
ATOM 1765 C CA . GLY A 1 231 ? 3.058 -6.301 -10.738 1.00 77.62 231 GLY A CA 1
ATOM 1766 C C . GLY A 1 231 ? 2.938 -5.656 -9.356 1.00 77.62 231 GLY A C 1
ATOM 1767 O O . GLY A 1 231 ? 3.512 -4.597 -9.097 1.00 77.62 231 GLY A O 1
ATOM 1768 N N . CYS A 1 232 ? 2.184 -6.291 -8.455 1.00 81.25 232 CYS A N 1
ATOM 1769 C CA . CYS A 1 232 ? 2.057 -5.839 -7.070 1.00 81.25 232 CYS A CA 1
ATOM 1770 C C . CYS A 1 232 ? 2.994 -6.637 -6.166 1.00 81.25 232 CYS A C 1
ATOM 1772 O O . CYS A 1 232 ? 2.970 -7.865 -6.164 1.00 81.25 232 CYS A O 1
ATOM 1774 N N . LEU A 1 233 ? 3.840 -5.923 -5.431 1.00 76.69 233 LEU A N 1
ATOM 1775 C CA . LEU A 1 233 ? 4.716 -6.492 -4.422 1.00 76.69 233 LEU A CA 1
ATOM 1776 C C . LEU A 1 233 ? 4.016 -6.398 -3.070 1.00 76.69 233 LEU A C 1
ATOM 1778 O O . LEU A 1 233 ? 3.471 -5.344 -2.719 1.00 76.69 233 LEU A O 1
ATOM 1782 N N . ASP A 1 234 ? 4.069 -7.489 -2.312 1.00 68.38 234 ASP A N 1
ATOM 1783 C CA . ASP A 1 234 ? 3.693 -7.501 -0.903 1.00 68.38 234 ASP A CA 1
ATOM 1784 C C . ASP A 1 234 ? 4.692 -6.639 -0.127 1.00 68.38 234 ASP A C 1
ATOM 1786 O O . ASP A 1 234 ? 5.728 -7.100 0.349 1.00 68.38 234 ASP A O 1
ATOM 1790 N N . GLU A 1 235 ? 4.424 -5.337 -0.071 1.00 56.94 235 GLU A N 1
ATOM 1791 C CA . GLU A 1 235 ? 5.176 -4.417 0.769 1.00 56.94 235 GLU A CA 1
ATOM 1792 C C . GLU A 1 235 ? 4.548 -4.379 2.167 1.00 56.94 235 GLU A C 1
ATOM 1794 O O . GLU A 1 235 ? 3.582 -3.659 2.424 1.00 56.94 235 GLU A O 1
ATOM 1799 N N . THR A 1 236 ? 5.161 -5.092 3.109 1.00 49.94 236 THR A N 1
ATOM 1800 C CA . TH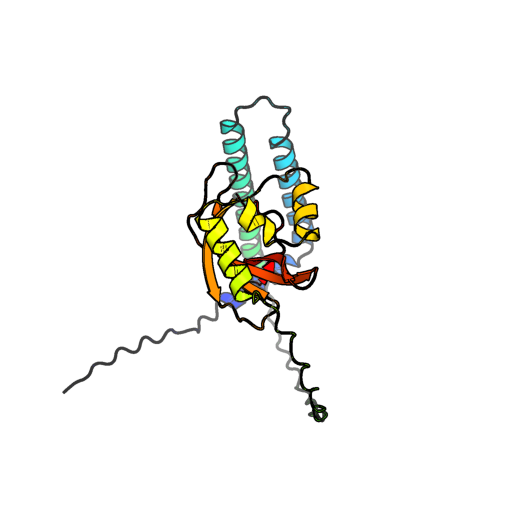R A 1 236 ? 5.070 -4.790 4.545 1.00 49.94 236 THR A CA 1
ATOM 1801 C C . THR A 1 236 ? 6.368 -4.073 4.950 1.00 49.94 236 THR A C 1
ATOM 1803 O O . THR A 1 236 ? 7.434 -4.637 4.704 1.00 49.94 236 THR A O 1
ATOM 1806 N N . PRO A 1 237 ? 6.362 -2.853 5.550 1.00 54.03 237 PRO A N 1
ATOM 1807 C CA . PRO A 1 237 ? 5.360 -2.324 6.482 1.00 54.03 237 PRO A CA 1
ATOM 1808 C C . PRO A 1 237 ? 4.987 -0.836 6.260 1.00 54.03 237 PRO A C 1
ATOM 1810 O O . PRO A 1 237 ? 5.776 0.076 6.529 1.00 54.03 237 PRO A O 1
ATOM 1813 N N . LEU A 1 238 ? 3.733 -0.575 5.884 1.00 57.59 238 LEU A N 1
ATOM 1814 C CA . LEU A 1 238 ? 3.130 0.761 5.979 1.00 57.59 238 LEU A CA 1
ATOM 1815 C C . LEU A 1 238 ? 2.678 1.038 7.421 1.00 57.59 238 LEU A C 1
ATOM 1817 O O . LEU A 1 238 ? 1.926 0.248 7.995 1.00 57.59 238 LEU A O 1
ATOM 1821 N N . ILE A 1 239 ? 3.072 2.180 7.986 1.00 56.06 239 ILE A N 1
ATOM 1822 C CA . ILE A 1 239 ? 2.454 2.704 9.211 1.00 56.06 239 ILE A CA 1
ATOM 1823 C C . ILE A 1 239 ? 1.240 3.545 8.815 1.00 56.06 239 ILE A C 1
ATOM 1825 O O . ILE A 1 239 ? 1.327 4.440 7.970 1.00 56.06 239 ILE A O 1
ATOM 1829 N N . VAL A 1 240 ? 0.106 3.238 9.441 1.00 59.06 240 VAL A N 1
ATOM 1830 C CA . VAL A 1 240 ? -1.031 4.156 9.512 1.00 59.06 240 VAL A CA 1
ATOM 1831 C C . VAL A 1 240 ? -0.640 5.233 10.535 1.00 59.06 240 VAL A C 1
ATOM 1833 O O . VAL A 1 240 ? -0.321 4.839 11.659 1.00 59.06 240 VAL A O 1
ATOM 1836 N N . PRO A 1 241 ? -0.554 6.521 10.145 1.00 49.16 241 PRO A N 1
ATOM 1837 C CA . PRO A 1 241 ? -0.166 7.614 11.042 1.00 49.16 241 PRO A CA 1
ATOM 1838 C C . PRO A 1 241 ? -1.093 7.720 12.245 1.00 49.16 241 PRO A C 1
ATOM 1840 O O . PRO A 1 241 ? -2.291 7.416 12.054 1.00 49.16 241 PRO A O 1
#

Foldseek 3Di:
DDDDDDDPDPDPDDPPPVVVVVVVVVVCPDVVCVVVVVVLVVVLVVVLVVLPPPPDPDDPVVSVVVNVVSVVVSVVVVVVVVVVVVVVVVVDDDDDDDDDDDDDDDDDDDDDDDDDDDDDDQFDQFPPFPVVLVVQLQVCLQVLPQPSNLVQADPVLNCVQVPDDDDAWEKEWNHKDADDDDSRDQKGKIFTWIATPVRDGPPGTFIKIWGWDADPRDIHGHAIWTADPVGTHRDPDYRRD

Radius of gyration: 29.12 Å; chains: 1; bounding box: 64×55×69 Å

Sequence (241 aa):
MADRHYSTGFDISKPGKWVLVNIILESLRDPIWQVGGGILALATLVLLLALRSPEVGVSVYRKRLGTRFLLGVGLTLFLLLSGGVVLFHRANTPPTRVSETPLSAWTPSLFPKPSPSPTPSPLPTLTPSTAQVLTAFCDAINRKDANTAWKQLSVTLQQERTGHVIPPGRMTIVHCSVSDISDRSVSGMLLLRTVDLHGSGDGYDRPFLFTLHVEDGAWKIAQIARCLSDGCLDETPLIVP

pLDDT: mean 74.41, std 16.95, range [39.78, 97.5]